Protein AF-A0AAU4DXJ0-F1 (afdb_monomer_lite)

pLDDT: mean 74.68, std 21.75, range [34.25, 98.56]

Sequence (367 aa):
MSHTQNMEKRAREREQRRRQQAADAERAKEQAAATSTPDAPTGQGGTGDLVVPAQADADHRVERPSRPQPLTPDLIPEPRRVEATGDLSPLELHDLALCERAFDHASEAQWMKGKAAHAIREGRLYRAGGRTWAEYCVTEIGESETDVNRQILEWPLAAAISAAYTTKRAVPASHVRALLPLTKTADENAIADAYAKLRAFADTNQQRVTAAALTSMVERFSKAADPLPVAQFGAAIRAIEPTRPTQAATPAAASATPDHPNLGDMPTPAPAVGSPEPANTAAAGSGENLAGGAAPAGDRPDLPTAAPDQETIEGEIVDDERAAALLASLQAASTTINEDLHTATPATLKAIAEAARHIAERAEALL

Radius of gyration: 36.0 Å; chains: 1; bounding box: 86×91×100 Å

Secondary structure (DSSP, 8-state):
--HHHHHHHHHHHHHHHHHHHHHHHHHHHHHHHHT-------------------------------PPPP--GGGSPPP------SSPPHHHHHHHHHHHHHHHHHHHHHHHHHHHHHHHHHTTGGGTTT--HHHHIIIII-S-HHHHHHHHHHHHHHHHHHHH--SSS---HHHHHHHGGGGGTS-HHHHHHHHHHHHHHHHHTTPPP-HHHHHHHHHHHHH-SS---GGGHHHHHHT------------------------------------------------------------PPP-----------------HHHHHHHHHHHHHHHHHHHHHHHH--HHHHHHHHHHHHHHHHHHHTT-

Foldseek 3Di:
DDPVVVVVVVVVVVVVVVVVVVVVVVVVVVVVVVVPDDDDDDDDDDDDDDDDDDPPPPDPPVPPPPDPDPLDPVQQDDDDDDPDDDDDDPVRVVNVLSVLVVLQVVLVVLLVLLVVLLVCVVVVVCCVVPDDNQRCCCPPVVDGPVVSVVSVLQNVLSVLLCVQAVDSHRDDSLQSVLCSVCVVPDPSNVSSNLVNVLVVLCVVVVHDDDSVLSNVVVVVCVPDPDNPPSVCSNVSVVVPPPPPPPPPPDDDDDDDDDDDDDDDDDDDDDDDDDDDDDDDDDDDDDDDDDDDDDDDDDDDDDDDDDDDPPPPPPPPPPPVVNVVVVVVVVVVVVVVVVVCVVVDDPVRVVVVVVVVVVVVVVVVVVD

Structure (mmCIF, N/CA/C/O backbone):
data_AF-A0AAU4DXJ0-F1
#
_entry.id   AF-A0AAU4DXJ0-F1
#
loop_
_atom_site.group_PDB
_atom_site.id
_atom_site.type_symbol
_atom_site.label_atom_id
_atom_site.label_alt_id
_atom_site.label_comp_id
_atom_site.label_asym_id
_atom_site.label_entity_id
_atom_site.label_seq_id
_atom_site.pdbx_PDB_ins_code
_atom_site.Cartn_x
_atom_site.Cartn_y
_atom_site.Cartn_z
_atom_site.occupancy
_atom_site.B_iso_or_equiv
_atom_site.auth_seq_id
_atom_site.auth_comp_id
_atom_site.auth_asym_id
_atom_site.auth_atom_id
_atom_site.pdbx_PDB_model_num
ATOM 1 N N . MET A 1 1 ? 13.676 -21.310 -40.330 1.00 64.56 1 MET A N 1
ATOM 2 C CA . MET A 1 1 ? 12.558 -22.148 -39.840 1.00 64.56 1 MET A CA 1
ATOM 3 C C . MET A 1 1 ? 11.298 -21.308 -39.853 1.00 64.56 1 MET A C 1
ATOM 5 O O . MET A 1 1 ? 11.372 -20.154 -39.448 1.00 64.56 1 MET A O 1
ATOM 9 N N . SER A 1 2 ? 10.181 -21.850 -40.338 1.00 81.88 2 SER A N 1
ATOM 10 C CA . SER A 1 2 ? 8.893 -21.139 -40.342 1.00 81.88 2 SER A CA 1
ATOM 11 C C . SER A 1 2 ? 8.402 -20.897 -38.908 1.00 81.88 2 SER A C 1
ATOM 13 O O . SER A 1 2 ? 8.666 -21.707 -38.017 1.00 81.88 2 SER A O 1
ATOM 15 N N . HIS A 1 3 ? 7.661 -19.811 -38.674 1.00 81.50 3 HIS A N 1
ATOM 16 C CA . HIS A 1 3 ? 7.024 -19.512 -37.384 1.00 81.50 3 HIS A CA 1
ATOM 17 C C . HIS A 1 3 ? 6.181 -20.695 -36.864 1.00 81.50 3 HIS A C 1
ATOM 19 O O . HIS A 1 3 ? 6.221 -21.016 -35.675 1.00 81.50 3 HIS A O 1
ATOM 25 N N . THR A 1 4 ? 5.521 -21.421 -37.771 1.00 90.31 4 THR A N 1
ATOM 26 C CA . THR A 1 4 ? 4.761 -22.643 -37.465 1.00 90.31 4 THR A CA 1
ATOM 27 C C . THR A 1 4 ? 5.638 -23.765 -36.898 1.00 90.31 4 THR A C 1
ATOM 29 O O . THR A 1 4 ? 5.285 -24.370 -35.890 1.00 90.31 4 THR A O 1
ATOM 32 N N . GLN A 1 5 ? 6.839 -23.974 -37.446 1.00 91.94 5 GLN A N 1
ATOM 33 C CA . GLN A 1 5 ? 7.791 -24.978 -36.946 1.00 91.94 5 GLN A CA 1
ATOM 34 C C . GLN A 1 5 ? 8.310 -24.633 -35.541 1.00 91.94 5 GLN A C 1
ATOM 36 O O . GLN A 1 5 ? 8.522 -25.522 -34.715 1.00 91.94 5 GLN A O 1
ATOM 41 N N . ASN A 1 6 ? 8.484 -23.342 -35.236 1.00 90.94 6 ASN A N 1
ATOM 42 C CA . ASN A 1 6 ? 8.869 -22.897 -33.894 1.00 90.94 6 ASN A CA 1
ATOM 43 C C . ASN A 1 6 ? 7.747 -23.115 -32.867 1.00 90.94 6 ASN A C 1
ATOM 45 O O . ASN A 1 6 ? 8.029 -23.501 -31.731 1.00 90.94 6 ASN A O 1
ATOM 49 N N . MET A 1 7 ? 6.486 -22.908 -33.258 1.00 91.06 7 MET A N 1
ATOM 50 C CA . MET A 1 7 ? 5.327 -23.167 -32.397 1.00 91.06 7 MET A CA 1
ATOM 51 C C . MET A 1 7 ? 5.167 -24.659 -32.090 1.00 91.06 7 MET A C 1
ATOM 53 O O . MET A 1 7 ? 4.999 -25.023 -30.926 1.00 91.06 7 MET A O 1
ATOM 57 N N . GLU A 1 8 ? 5.316 -25.528 -33.091 1.00 97.06 8 GLU A N 1
ATOM 58 C CA . GLU A 1 8 ? 5.286 -26.984 -32.896 1.00 97.06 8 GLU A CA 1
ATOM 59 C C . GLU A 1 8 ? 6.429 -27.470 -32.002 1.00 97.06 8 GLU A C 1
ATOM 61 O O . GLU A 1 8 ? 6.215 -28.283 -31.101 1.00 97.06 8 GLU A O 1
ATOM 66 N N . LYS A 1 9 ? 7.641 -26.932 -32.192 1.00 96.44 9 LYS A N 1
ATOM 67 C CA . LYS A 1 9 ? 8.790 -27.261 -31.343 1.00 96.44 9 LYS A CA 1
ATOM 68 C C . LYS A 1 9 ? 8.533 -26.884 -29.881 1.00 96.44 9 LYS A C 1
ATOM 70 O O . LYS A 1 9 ? 8.741 -27.712 -28.997 1.00 96.44 9 LYS A O 1
ATOM 75 N N . ARG A 1 10 ? 8.012 -25.677 -29.626 1.00 94.81 10 ARG A N 1
ATOM 76 C CA . ARG A 1 10 ? 7.648 -25.222 -28.271 1.00 94.81 10 ARG A CA 1
ATOM 77 C C . ARG A 1 10 ? 6.508 -26.043 -27.665 1.00 94.81 10 ARG A C 1
ATOM 79 O O . ARG A 1 10 ? 6.508 -26.285 -26.461 1.00 94.81 10 ARG A O 1
ATOM 86 N N . ALA A 1 11 ? 5.541 -26.481 -28.471 1.00 94.88 11 ALA A N 1
ATOM 87 C CA . ALA A 1 11 ? 4.465 -27.354 -28.007 1.00 94.88 11 ALA A CA 1
ATOM 88 C C . ALA A 1 11 ? 5.001 -28.723 -27.551 1.00 94.88 11 ALA A C 1
ATOM 90 O O . ALA A 1 11 ? 4.682 -29.154 -26.443 1.00 94.88 11 ALA A O 1
ATOM 91 N N . ARG A 1 12 ? 5.886 -29.350 -28.341 1.00 97.81 12 ARG A N 1
ATOM 92 C CA . ARG A 1 12 ? 6.534 -30.624 -27.979 1.00 97.81 12 ARG A CA 1
ATOM 93 C C . ARG A 1 12 ? 7.401 -30.501 -26.727 1.00 97.81 12 ARG A C 1
ATOM 95 O O . ARG A 1 12 ? 7.351 -31.371 -25.866 1.00 97.81 12 ARG A O 1
ATOM 102 N N . GLU A 1 13 ? 8.144 -29.404 -26.589 1.00 96.88 13 GLU A N 1
ATOM 103 C CA . GLU A 1 13 ? 8.988 -29.161 -25.412 1.00 96.88 13 GLU A CA 1
ATOM 104 C C . GLU A 1 13 ? 8.157 -29.006 -24.124 1.00 96.88 13 GLU A C 1
ATOM 106 O O . GLU A 1 13 ? 8.513 -29.559 -23.081 1.00 96.88 13 GLU A O 1
ATOM 111 N N . ARG A 1 14 ? 7.002 -28.325 -24.197 1.00 96.25 14 ARG A N 1
ATOM 112 C CA . ARG A 1 14 ? 6.059 -28.227 -23.068 1.00 96.25 14 ARG A CA 1
ATOM 113 C C . ARG A 1 14 ? 5.477 -29.583 -22.683 1.00 96.25 14 ARG A C 1
ATOM 115 O O . ARG A 1 14 ? 5.391 -29.892 -21.496 1.00 96.25 14 ARG A O 1
ATOM 122 N N . GLU A 1 15 ? 5.104 -30.401 -23.664 1.00 97.06 15 GLU A N 1
ATOM 123 C CA . GLU A 1 15 ? 4.576 -31.739 -23.395 1.00 97.06 15 GLU A CA 1
ATOM 124 C C . GLU A 1 15 ? 5.640 -32.653 -22.770 1.00 97.06 15 GLU A C 1
ATOM 126 O O . GLU A 1 15 ? 5.350 -33.377 -21.815 1.00 97.06 15 GLU A O 1
ATOM 131 N N . GLN A 1 16 ? 6.888 -32.564 -23.237 1.00 97.00 16 GLN A N 1
ATOM 132 C CA . GLN A 1 16 ? 8.005 -33.326 -22.688 1.00 97.00 16 GLN A CA 1
ATOM 133 C C . GLN A 1 16 ? 8.315 -32.923 -21.239 1.00 97.00 16 GLN A C 1
ATOM 135 O O . GLN A 1 16 ? 8.437 -33.803 -20.387 1.00 97.00 16 GLN A O 1
ATOM 140 N N . ARG A 1 17 ? 8.339 -31.617 -20.923 1.00 96.81 17 ARG A N 1
ATOM 141 C CA . ARG A 1 17 ? 8.477 -31.143 -19.532 1.00 96.81 17 ARG A CA 1
ATOM 142 C C . ARG A 1 17 ? 7.349 -31.647 -18.639 1.00 96.81 17 ARG A C 1
ATOM 144 O O . ARG A 1 17 ? 7.622 -32.092 -17.530 1.00 96.81 17 ARG A O 1
ATOM 151 N N . ARG A 1 18 ? 6.100 -31.626 -19.118 1.00 95.75 18 ARG A N 1
ATOM 152 C CA . ARG A 1 18 ? 4.948 -32.107 -18.338 1.00 95.75 18 ARG A CA 1
ATOM 153 C C . ARG A 1 18 ? 5.056 -33.602 -18.027 1.00 95.75 18 ARG A C 1
ATOM 155 O O . ARG A 1 18 ? 4.769 -34.011 -16.908 1.00 95.75 18 ARG A O 1
ATOM 162 N N . ARG A 1 19 ? 5.497 -34.417 -18.994 1.00 97.00 19 ARG A N 1
ATOM 163 C CA . ARG A 1 19 ? 5.733 -35.857 -18.781 1.00 97.00 19 ARG A CA 1
ATOM 16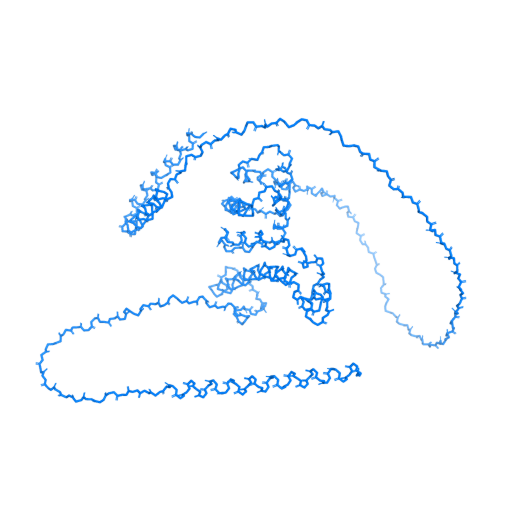4 C C . ARG A 1 19 ? 6.874 -36.111 -17.797 1.00 97.00 19 ARG A C 1
ATOM 166 O O . ARG A 1 19 ? 6.750 -36.993 -16.957 1.00 97.00 19 ARG A O 1
ATOM 173 N N . GLN A 1 20 ? 7.948 -35.329 -17.877 1.00 96.56 20 GLN A N 1
ATOM 174 C CA . GLN A 1 20 ? 9.084 -35.459 -16.967 1.00 96.56 20 GLN A CA 1
ATOM 175 C C . GLN A 1 20 ? 8.702 -35.089 -15.528 1.00 96.56 20 GLN A C 1
ATOM 177 O O . GLN A 1 20 ? 8.946 -35.871 -14.620 1.00 96.56 20 GLN A O 1
ATOM 182 N N . GLN A 1 21 ? 7.984 -33.978 -15.336 1.00 94.94 21 GLN A N 1
ATOM 183 C CA . GLN A 1 21 ? 7.466 -33.583 -14.022 1.00 94.94 21 GLN A CA 1
ATOM 184 C C . GLN A 1 21 ? 6.514 -34.625 -13.422 1.00 94.94 21 GLN A C 1
ATOM 186 O O . GLN A 1 21 ? 6.580 -34.892 -12.226 1.00 94.94 21 GLN A O 1
ATOM 191 N N . ALA A 1 22 ? 5.649 -35.238 -14.238 1.00 95.25 22 ALA A N 1
ATOM 192 C CA . ALA A 1 22 ? 4.768 -36.307 -13.774 1.00 95.25 22 ALA A CA 1
ATOM 193 C C . ALA A 1 22 ? 5.555 -37.555 -13.331 1.00 95.25 22 ALA A C 1
ATOM 195 O O . ALA A 1 22 ? 5.236 -38.141 -12.300 1.00 95.25 22 ALA A O 1
ATOM 196 N N . ALA A 1 23 ? 6.605 -37.933 -14.067 1.00 95.81 23 ALA A N 1
ATOM 197 C CA . ALA A 1 23 ? 7.465 -39.059 -13.703 1.00 95.81 23 ALA A CA 1
ATOM 198 C C . ALA A 1 23 ? 8.271 -38.792 -12.418 1.00 95.81 23 ALA A C 1
ATOM 200 O O . ALA A 1 23 ? 8.395 -39.677 -11.572 1.00 95.81 23 ALA A O 1
ATOM 201 N N . ASP A 1 24 ? 8.781 -37.571 -12.246 1.00 93.06 24 ASP A N 1
ATOM 202 C CA . ASP A 1 24 ? 9.513 -37.176 -11.039 1.00 93.06 24 ASP A CA 1
ATOM 203 C C . ASP A 1 24 ? 8.588 -37.127 -9.811 1.00 93.06 24 ASP A C 1
ATOM 205 O O . ASP A 1 24 ? 8.977 -37.556 -8.724 1.00 93.06 24 ASP A O 1
ATOM 209 N N . ALA A 1 25 ? 7.339 -36.680 -9.985 1.00 93.62 25 ALA A N 1
ATOM 210 C CA . ALA A 1 25 ? 6.333 -36.690 -8.925 1.00 93.62 25 ALA A CA 1
ATOM 211 C C . ALA A 1 25 ? 5.964 -38.115 -8.477 1.00 93.62 25 ALA A C 1
ATOM 213 O O . ALA A 1 25 ? 5.827 -38.354 -7.278 1.00 93.62 25 ALA A O 1
ATOM 214 N N . GLU A 1 26 ? 5.834 -39.070 -9.404 1.00 95.12 26 GLU A N 1
ATOM 215 C CA . GLU A 1 26 ? 5.599 -40.480 -9.057 1.00 95.12 26 GLU A CA 1
ATOM 216 C C . GLU A 1 26 ? 6.801 -41.092 -8.320 1.00 95.12 26 GLU A C 1
ATOM 218 O O . GLU A 1 26 ? 6.621 -41.702 -7.268 1.00 95.12 26 GLU A O 1
ATOM 223 N N . ARG A 1 27 ? 8.039 -40.823 -8.760 1.00 94.50 27 ARG A N 1
ATOM 224 C CA . ARG A 1 27 ? 9.244 -41.263 -8.027 1.00 94.50 27 ARG A CA 1
ATOM 225 C C . ARG A 1 27 ? 9.316 -40.695 -6.612 1.00 94.50 27 ARG A C 1
ATOM 227 O O . ARG A 1 27 ? 9.718 -41.401 -5.689 1.00 94.50 27 ARG A O 1
ATOM 234 N N . ALA A 1 28 ? 8.929 -39.434 -6.426 1.00 91.88 28 ALA A N 1
ATOM 235 C CA . ALA A 1 28 ? 8.890 -38.819 -5.103 1.00 91.88 28 ALA A CA 1
ATOM 236 C C . ALA A 1 28 ? 7.861 -39.506 -4.185 1.00 91.88 28 ALA A C 1
ATOM 238 O O . ALA A 1 28 ? 8.144 -39.724 -3.006 1.00 91.88 28 ALA A O 1
ATOM 239 N N . LYS A 1 29 ? 6.695 -39.903 -4.719 1.00 91.75 29 LYS A N 1
ATOM 240 C CA . LYS A 1 29 ? 5.695 -40.681 -3.968 1.00 91.75 29 LYS A CA 1
ATOM 241 C C . LYS A 1 29 ? 6.213 -42.071 -3.595 1.00 91.75 29 LYS A C 1
ATOM 243 O O . LYS A 1 29 ? 6.038 -42.484 -2.453 1.00 91.75 29 LYS A O 1
ATOM 248 N N . GLU A 1 30 ? 6.880 -42.768 -4.515 1.00 90.44 30 GLU A N 1
ATOM 249 C CA . GLU A 1 30 ? 7.473 -44.087 -4.250 1.00 90.44 30 GLU A CA 1
ATOM 250 C C . GLU A 1 30 ? 8.562 -44.018 -3.166 1.00 90.44 30 GLU A C 1
ATOM 252 O O . GLU A 1 30 ? 8.588 -44.850 -2.259 1.00 90.44 30 GLU A O 1
ATOM 257 N N . GLN A 1 31 ? 9.417 -42.989 -3.192 1.00 87.31 31 GLN A N 1
ATOM 258 C CA . GLN A 1 31 ? 10.433 -42.769 -2.154 1.00 87.31 31 GLN A CA 1
ATOM 259 C C . GLN A 1 31 ? 9.813 -42.444 -0.786 1.00 87.31 31 GLN A C 1
ATOM 261 O O . GLN A 1 31 ? 10.276 -42.948 0.242 1.00 87.31 31 GLN A O 1
ATOM 266 N N . ALA A 1 32 ? 8.737 -41.651 -0.755 1.00 83.50 32 ALA A N 1
ATOM 267 C CA . ALA A 1 32 ? 8.010 -41.356 0.479 1.00 83.50 32 ALA A CA 1
ATOM 268 C C . ALA A 1 32 ? 7.343 -42.613 1.073 1.00 83.50 32 ALA A C 1
ATOM 270 O O . ALA A 1 32 ? 7.373 -42.815 2.289 1.00 83.50 32 ALA A O 1
ATOM 271 N N . ALA A 1 33 ? 6.803 -43.492 0.222 1.00 81.12 33 ALA A N 1
ATOM 272 C CA . ALA A 1 33 ? 6.212 -44.758 0.646 1.00 81.12 33 ALA A CA 1
ATOM 273 C C . ALA A 1 33 ? 7.265 -45.745 1.185 1.00 81.12 33 ALA A C 1
ATOM 275 O O . ALA A 1 33 ? 7.037 -46.380 2.211 1.00 81.12 33 ALA A O 1
ATOM 276 N N . ALA A 1 34 ? 8.444 -45.827 0.557 1.00 78.62 34 ALA A N 1
ATOM 277 C CA . ALA A 1 34 ? 9.515 -46.737 0.976 1.00 78.62 34 ALA A CA 1
ATOM 278 C C . ALA A 1 34 ? 10.158 -46.368 2.329 1.00 78.62 34 ALA A C 1
ATOM 280 O O . ALA A 1 34 ? 10.692 -47.235 3.016 1.00 78.62 34 ALA A O 1
ATOM 281 N N . THR A 1 35 ? 10.089 -45.098 2.741 1.00 70.88 35 THR A N 1
ATOM 282 C CA . THR A 1 35 ? 10.699 -44.631 4.003 1.00 70.88 35 THR A CA 1
ATOM 283 C C . THR A 1 35 ? 9.774 -44.830 5.217 1.00 70.88 35 THR A C 1
ATOM 285 O O . THR A 1 35 ? 10.181 -44.624 6.356 1.00 70.88 35 THR A O 1
ATOM 288 N N . SER A 1 36 ? 8.535 -45.282 4.998 1.00 59.97 36 SER A N 1
ATOM 289 C CA . SER A 1 36 ? 7.542 -45.518 6.052 1.00 59.97 36 SER A CA 1
ATOM 290 C C . SER A 1 36 ? 7.464 -47.005 6.421 1.00 59.97 36 SER A C 1
ATOM 292 O O . SER A 1 36 ? 6.437 -47.646 6.218 1.00 59.97 36 SER A O 1
ATOM 294 N N . THR A 1 37 ? 8.552 -47.574 6.949 1.00 57.94 37 THR A N 1
ATOM 295 C CA . THR A 1 37 ? 8.501 -48.891 7.613 1.00 57.94 37 THR A CA 1
ATOM 296 C C . THR A 1 37 ? 8.314 -48.662 9.118 1.00 57.94 37 THR A C 1
ATOM 298 O O . THR A 1 37 ? 9.180 -48.031 9.724 1.00 57.94 37 THR A O 1
ATOM 301 N N . PRO A 1 38 ? 7.209 -49.111 9.744 1.00 59.78 38 PRO A N 1
ATOM 302 C CA . PRO A 1 38 ? 7.026 -49.005 11.186 1.00 59.78 38 PRO A CA 1
ATOM 303 C C . PRO A 1 38 ? 7.872 -50.075 11.880 1.00 59.78 38 PRO A C 1
ATOM 305 O O . PRO A 1 38 ? 7.616 -51.268 11.726 1.00 59.78 38 PRO A O 1
ATOM 308 N N . ASP A 1 39 ? 8.872 -49.639 12.639 1.00 48.81 39 ASP A N 1
ATOM 309 C CA . ASP A 1 39 ? 9.656 -50.501 13.517 1.00 48.81 39 ASP A CA 1
ATOM 310 C C . ASP A 1 39 ? 8.839 -50.759 14.795 1.00 48.81 39 ASP A C 1
ATOM 312 O O . ASP A 1 39 ? 8.514 -49.835 15.544 1.00 48.81 39 ASP A O 1
ATOM 316 N N . ALA A 1 40 ? 8.425 -52.009 14.999 1.00 50.06 40 ALA A N 1
ATOM 317 C CA . ALA A 1 40 ? 7.649 -52.443 16.155 1.00 50.06 40 ALA A CA 1
ATOM 318 C C . ALA A 1 40 ? 8.562 -53.211 17.122 1.00 50.06 40 ALA A C 1
ATOM 320 O O . ALA A 1 40 ? 8.997 -54.315 16.780 1.00 50.06 40 ALA A O 1
ATOM 321 N N . PRO A 1 41 ? 8.829 -52.715 18.345 1.00 58.22 41 PRO A N 1
ATOM 322 C CA . PRO A 1 41 ? 9.521 -53.514 19.341 1.00 58.22 41 PRO A CA 1
ATOM 323 C C . PRO A 1 41 ? 8.528 -54.406 20.095 1.00 58.22 41 PRO A C 1
ATOM 325 O O . PRO A 1 41 ? 7.556 -53.953 20.698 1.00 58.22 41 PRO A O 1
ATOM 328 N N . THR A 1 42 ? 8.814 -55.705 20.054 1.00 49.16 42 THR A N 1
ATOM 329 C CA . THR A 1 42 ? 8.182 -56.759 20.852 1.00 49.16 42 THR A CA 1
ATOM 330 C C . THR A 1 42 ? 8.991 -56.977 22.136 1.00 49.16 42 THR A C 1
ATOM 332 O O . THR A 1 42 ? 10.197 -57.192 22.062 1.00 49.16 42 THR A O 1
ATOM 335 N N . GLY A 1 43 ? 8.327 -56.991 23.296 1.00 47.06 43 GLY A N 1
ATOM 336 C CA . GLY A 1 43 ? 8.844 -57.509 24.577 1.00 47.06 43 GLY A CA 1
ATOM 337 C C . GLY A 1 43 ? 7.772 -57.367 25.668 1.00 47.06 43 GLY A C 1
ATOM 338 O O . GLY A 1 43 ? 7.414 -56.250 26.016 1.00 47.06 43 GLY A O 1
ATOM 339 N N . GLN A 1 44 ? 7.034 -58.423 26.056 1.00 43.62 44 GLN A N 1
ATOM 340 C CA . GLN A 1 44 ? 7.343 -59.355 27.169 1.00 43.62 44 GLN A CA 1
ATOM 341 C C . GLN A 1 44 ? 7.964 -58.631 28.377 1.00 43.62 44 GLN A C 1
ATOM 343 O O . GLN A 1 44 ? 9.018 -58.035 28.242 1.00 43.62 44 GLN A O 1
ATOM 348 N N . GLY A 1 45 ? 7.450 -58.649 29.604 1.00 43.44 45 GLY A N 1
ATOM 349 C CA . GLY A 1 45 ? 6.441 -59.452 30.289 1.00 43.44 45 GLY A CA 1
ATOM 350 C C . GLY A 1 45 ? 6.859 -59.438 31.766 1.00 43.44 45 GLY A C 1
ATOM 351 O O . GLY A 1 45 ? 7.980 -59.828 32.076 1.00 43.44 45 GLY A O 1
ATOM 352 N N . GLY A 1 46 ? 6.017 -58.934 32.669 1.00 37.25 46 GLY A N 1
ATOM 353 C CA . GLY A 1 46 ? 6.386 -58.783 34.078 1.00 37.25 46 GLY A CA 1
ATOM 354 C C . GLY A 1 46 ? 5.180 -58.482 34.953 1.00 37.25 46 GLY A C 1
ATOM 355 O O . GLY A 1 46 ? 4.742 -57.344 35.059 1.00 37.25 46 GLY A O 1
ATOM 356 N N . THR A 1 47 ? 4.635 -59.532 35.559 1.00 45.22 47 THR A N 1
ATOM 357 C CA . THR A 1 47 ? 3.658 -59.483 36.649 1.00 45.22 47 THR A CA 1
ATOM 358 C C . THR A 1 47 ? 4.295 -58.860 37.887 1.00 45.22 47 THR A C 1
ATOM 360 O O . THR A 1 47 ? 5.228 -59.431 38.451 1.00 45.22 47 THR A O 1
ATOM 363 N N . GLY A 1 48 ? 3.775 -57.715 38.315 1.00 38.75 48 GLY A N 1
ATOM 364 C CA . GLY A 1 48 ? 4.187 -57.023 39.528 1.00 38.75 48 GLY A CA 1
ATOM 365 C C . GLY A 1 48 ? 3.119 -56.018 39.928 1.00 38.75 48 GLY A C 1
ATOM 366 O O . GLY A 1 48 ? 3.098 -54.898 39.435 1.00 38.75 48 GLY A O 1
ATOM 367 N N . ASP A 1 49 ? 2.209 -56.487 40.773 1.00 47.31 49 ASP A N 1
ATOM 368 C CA . ASP A 1 49 ? 1.318 -55.703 41.621 1.00 47.31 49 ASP A CA 1
ATOM 369 C C . ASP A 1 49 ? 2.083 -54.531 42.257 1.00 47.31 49 ASP A C 1
ATOM 371 O O . ASP A 1 49 ? 3.075 -54.783 42.930 1.00 47.31 49 ASP A O 1
ATOM 375 N N . LEU A 1 50 ? 1.683 -53.281 41.992 1.00 44.00 50 LEU A N 1
ATOM 376 C CA . LEU A 1 50 ? 1.807 -52.132 42.900 1.00 44.00 50 LEU A CA 1
ATOM 377 C C . LEU A 1 50 ? 1.304 -50.842 42.221 1.00 44.00 50 LEU A C 1
ATOM 379 O O . LEU A 1 50 ? 1.886 -50.361 41.257 1.00 44.00 50 LEU A O 1
ATOM 383 N N . VAL A 1 51 ? 0.272 -50.260 42.842 1.00 42.72 51 VAL A N 1
ATOM 384 C CA . VAL A 1 51 ? -0.033 -48.820 42.933 1.00 42.72 51 VAL A CA 1
ATOM 385 C C . VAL A 1 51 ? -0.327 -48.085 41.620 1.00 42.72 51 VAL A C 1
ATOM 387 O O . VAL A 1 51 ? 0.538 -47.809 40.802 1.00 42.72 51 VAL A O 1
ATOM 390 N N . VAL A 1 52 ? -1.585 -47.659 41.504 1.00 52.66 52 VAL A N 1
ATOM 391 C CA . VAL A 1 52 ? -2.083 -46.661 40.553 1.00 52.66 52 VAL A CA 1
ATOM 392 C C . VAL A 1 52 ? -1.642 -45.261 41.007 1.00 52.66 52 VAL A C 1
ATOM 394 O O . VAL A 1 52 ? -2.176 -44.774 42.006 1.00 52.66 52 VAL A O 1
ATOM 397 N N . PRO A 1 53 ? -0.754 -44.550 40.288 1.00 44.81 53 PRO A N 1
ATOM 398 C CA . PRO A 1 53 ? -0.833 -43.107 40.205 1.00 44.81 53 PRO A CA 1
ATOM 399 C C . PRO A 1 53 ? -1.697 -42.744 38.995 1.00 44.81 53 PRO A C 1
ATOM 401 O O . PRO A 1 53 ? -1.562 -43.298 37.904 1.00 44.81 53 PRO A O 1
ATOM 404 N N . ALA A 1 54 ? -2.623 -41.819 39.213 1.00 47.06 54 ALA A N 1
ATOM 405 C CA . ALA A 1 54 ? -3.438 -41.228 38.171 1.00 47.06 54 ALA A CA 1
ATOM 406 C C . ALA A 1 54 ? -2.541 -40.668 37.053 1.00 47.06 54 ALA A C 1
ATOM 408 O O . ALA A 1 54 ? -1.780 -39.728 37.280 1.00 47.06 54 ALA A O 1
ATOM 409 N N . GLN A 1 55 ? -2.648 -41.238 35.849 1.00 46.44 55 GLN A N 1
ATOM 410 C CA . GLN A 1 55 ? -2.163 -40.618 34.619 1.00 46.44 55 GLN A CA 1
ATOM 411 C C . GLN A 1 55 ? -3.003 -39.366 34.354 1.00 46.44 55 GLN A C 1
ATOM 413 O O . GLN A 1 55 ? -4.014 -39.400 33.658 1.00 46.44 55 GLN A O 1
ATOM 418 N N . ALA A 1 56 ? -2.578 -38.258 34.948 1.00 47.72 56 ALA A N 1
ATOM 419 C CA . ALA A 1 56 ? -2.910 -36.914 34.511 1.00 47.72 56 ALA A CA 1
ATOM 420 C C . ALA A 1 56 ? -1.843 -36.445 33.507 1.00 47.72 56 ALA A C 1
ATOM 422 O O . ALA A 1 56 ? -1.217 -35.415 33.705 1.00 47.72 56 ALA A O 1
ATOM 423 N N . ASP A 1 57 ? -1.627 -37.211 32.436 1.00 42.50 57 ASP A N 1
ATOM 424 C CA . ASP A 1 57 ? -0.881 -36.752 31.259 1.00 42.50 57 ASP A CA 1
ATOM 425 C C . ASP A 1 57 ? -1.894 -36.393 30.171 1.00 42.50 57 ASP A C 1
ATOM 427 O O . ASP A 1 57 ? -2.005 -37.027 29.122 1.00 42.50 57 ASP A O 1
ATOM 431 N N . ALA A 1 58 ? -2.698 -35.371 30.465 1.00 45.97 58 ALA A N 1
ATOM 432 C CA . ALA A 1 58 ? -3.404 -34.635 29.436 1.00 45.97 58 ALA A CA 1
ATOM 433 C C . ALA A 1 58 ? -2.368 -33.785 28.691 1.00 45.97 58 ALA A C 1
ATOM 435 O O . ALA A 1 58 ? -1.986 -32.705 29.138 1.00 45.97 58 ALA A O 1
ATOM 436 N N . ASP A 1 59 ? -1.886 -34.335 27.579 1.00 45.28 59 ASP A N 1
ATOM 437 C CA . ASP A 1 59 ? -1.683 -33.609 26.327 1.00 45.28 59 ASP A CA 1
ATOM 438 C C . ASP A 1 59 ? -1.185 -32.157 26.483 1.00 45.28 59 ASP A C 1
ATOM 440 O O . ASP A 1 59 ? -1.827 -31.199 26.061 1.00 45.28 59 ASP A O 1
ATOM 444 N N . HIS A 1 60 ? 0.044 -31.973 26.973 1.00 45.44 60 HIS A N 1
ATOM 445 C CA . HIS A 1 60 ? 0.867 -30.835 26.544 1.00 45.44 60 HIS A CA 1
ATOM 446 C C . HIS A 1 60 ? 1.369 -31.102 25.119 1.00 45.44 60 HIS A C 1
ATOM 448 O O . HIS A 1 60 ? 2.567 -31.174 24.835 1.00 45.44 60 HIS A O 1
ATOM 454 N N . ARG A 1 61 ? 0.430 -31.278 24.185 1.00 52.19 61 ARG A N 1
ATOM 455 C CA . ARG A 1 61 ? 0.730 -31.203 22.764 1.00 52.19 61 ARG A CA 1
ATOM 456 C C . ARG A 1 61 ? 1.021 -29.736 22.513 1.00 52.19 61 ARG A C 1
ATOM 458 O O . ARG A 1 61 ? 0.097 -28.960 22.320 1.00 52.19 61 ARG A O 1
ATOM 465 N N . VAL A 1 62 ? 2.302 -29.367 22.589 1.00 53.19 62 VAL A N 1
ATOM 466 C CA . VAL A 1 62 ? 2.816 -28.061 22.169 1.00 53.19 62 VAL A CA 1
ATOM 467 C C . VAL A 1 62 ? 2.150 -27.752 20.834 1.00 53.19 62 VAL A C 1
ATOM 469 O O . VAL A 1 62 ? 2.472 -28.382 19.819 1.00 53.19 62 VAL A O 1
ATOM 472 N N . GLU A 1 63 ? 1.146 -26.874 20.863 1.00 52.38 63 GLU A N 1
ATOM 473 C CA . GLU A 1 63 ? 0.442 -26.426 19.677 1.00 52.38 63 GLU A CA 1
ATOM 474 C C . GLU A 1 63 ? 1.504 -25.739 18.840 1.00 52.38 63 GLU A C 1
ATOM 476 O O . GLU A 1 63 ? 1.927 -24.617 19.117 1.00 52.38 63 GLU A O 1
ATOM 481 N N . ARG A 1 64 ? 2.035 -26.468 17.852 1.00 55.22 64 ARG A N 1
ATOM 482 C CA . ARG A 1 64 ? 2.931 -25.859 16.880 1.00 55.22 64 ARG A CA 1
ATOM 483 C C . ARG A 1 64 ? 2.159 -24.667 16.337 1.00 55.22 64 ARG A C 1
ATOM 485 O O . ARG A 1 64 ? 1.015 -24.887 15.928 1.00 55.22 64 ARG A O 1
ATOM 492 N N . PRO A 1 65 ? 2.739 -23.456 16.340 1.00 54.94 65 PRO A N 1
ATOM 493 C CA . PRO A 1 65 ? 2.049 -22.270 15.867 1.00 54.94 65 PRO A CA 1
ATOM 494 C C . PRO A 1 65 ? 1.487 -22.596 14.490 1.00 54.94 65 PRO A C 1
ATOM 496 O O . PRO A 1 65 ? 2.239 -22.879 13.551 1.00 54.94 65 PRO A O 1
ATOM 499 N N . SER A 1 66 ? 0.157 -22.699 14.425 1.00 61.88 66 SER A N 1
ATOM 500 C CA . SER A 1 66 ? -0.540 -23.109 13.219 1.00 61.88 66 SER A CA 1
ATOM 501 C C . SER A 1 66 ? -0.180 -22.079 12.167 1.00 61.88 66 SER A C 1
ATOM 503 O O . SER A 1 66 ? -0.499 -20.897 12.316 1.00 61.88 66 SER A O 1
ATOM 505 N N . ARG A 1 67 ? 0.587 -22.494 11.152 1.00 60.72 67 ARG A N 1
ATOM 506 C CA . ARG A 1 67 ? 0.962 -21.591 10.068 1.00 60.72 67 ARG A CA 1
ATOM 507 C C . ARG A 1 67 ? -0.353 -21.057 9.497 1.00 60.72 67 ARG A C 1
ATOM 509 O O . ARG A 1 67 ? -1.203 -21.882 9.150 1.00 60.72 67 ARG A O 1
ATOM 516 N N . PRO A 1 68 ? -0.540 -19.729 9.410 1.00 69.00 68 PRO A N 1
ATOM 517 C CA . PRO A 1 68 ? -1.777 -19.173 8.893 1.00 69.00 68 PRO A CA 1
ATOM 518 C C . PRO A 1 68 ? -2.058 -19.804 7.532 1.00 69.00 68 PRO A C 1
ATOM 520 O O . PRO A 1 68 ? -1.189 -19.827 6.656 1.00 69.00 68 PRO A O 1
ATOM 523 N N . GLN A 1 69 ? -3.247 -20.393 7.396 1.00 76.25 69 GLN A N 1
ATOM 524 C CA . GLN A 1 69 ? -3.645 -21.046 6.157 1.00 76.25 69 GLN A CA 1
ATOM 525 C C . GLN A 1 69 ? -3.584 -20.016 5.021 1.00 76.25 69 GLN A C 1
ATOM 527 O O . GLN A 1 69 ? -4.111 -18.905 5.197 1.00 76.25 69 GLN A O 1
ATOM 532 N N . PRO A 1 70 ? -2.933 -20.340 3.888 1.00 82.75 70 PRO A N 1
ATOM 533 C CA . PRO A 1 70 ? -2.919 -19.453 2.736 1.00 82.75 70 PRO A CA 1
ATOM 534 C C . PRO A 1 70 ? -4.359 -19.225 2.274 1.00 82.75 70 PRO A C 1
ATOM 536 O O . PRO A 1 70 ? -5.150 -20.165 2.222 1.00 82.75 70 PRO A O 1
ATOM 539 N N . LEU A 1 71 ? -4.707 -17.976 1.965 1.00 85.88 71 LEU A N 1
ATOM 540 C CA . LEU A 1 71 ? -6.013 -17.673 1.399 1.00 85.88 71 LEU A CA 1
ATOM 541 C C . LEU A 1 71 ? -6.062 -18.241 -0.025 1.00 85.88 71 LEU A C 1
ATOM 543 O O . LEU A 1 71 ? -5.376 -17.743 -0.918 1.00 85.88 71 LEU A O 1
ATOM 547 N N . THR A 1 72 ? -6.834 -19.304 -0.227 1.00 90.81 72 THR A N 1
ATOM 548 C CA . THR A 1 72 ? -7.109 -19.860 -1.554 1.00 90.81 72 THR A CA 1
ATOM 549 C C . THR A 1 72 ? -8.415 -19.281 -2.105 1.00 90.81 72 THR A C 1
ATOM 551 O O . THR A 1 72 ? -9.293 -18.919 -1.320 1.00 90.81 72 THR A O 1
ATOM 554 N N . PRO A 1 73 ? -8.576 -19.186 -3.439 1.00 90.62 73 PRO A N 1
ATOM 555 C CA . PRO A 1 73 ? -9.803 -18.669 -4.049 1.00 90.62 73 PRO A CA 1
ATOM 556 C C . PRO A 1 73 ? -11.071 -19.395 -3.585 1.00 90.62 73 PRO A C 1
ATOM 558 O O . PRO A 1 73 ? -12.095 -18.753 -3.396 1.00 90.62 73 PRO A O 1
ATOM 561 N N . ASP A 1 74 ? -10.977 -20.702 -3.319 1.00 92.06 74 ASP A N 1
ATOM 562 C CA . ASP A 1 74 ? -12.098 -21.541 -2.870 1.00 92.06 74 ASP A CA 1
ATOM 563 C C . ASP A 1 74 ? -12.638 -21.161 -1.478 1.00 92.06 74 ASP A C 1
ATOM 565 O O . ASP A 1 74 ? -13.714 -21.609 -1.087 1.00 92.06 74 ASP A O 1
ATOM 569 N N . LEU A 1 75 ? -11.888 -20.361 -0.708 1.00 91.88 75 LEU A N 1
ATOM 570 C CA . LEU A 1 75 ? -12.325 -19.842 0.591 1.00 91.88 75 LEU A CA 1
ATOM 571 C C . LEU A 1 75 ? -13.152 -18.559 0.467 1.00 91.88 75 LEU A C 1
ATOM 573 O O . LEU A 1 75 ? -13.744 -18.136 1.454 1.00 91.88 75 LEU A O 1
ATOM 577 N N . ILE A 1 76 ? -13.174 -17.907 -0.697 1.00 94.56 76 ILE A N 1
ATOM 578 C CA . ILE A 1 76 ? -13.984 -16.706 -0.908 1.00 94.56 76 ILE A CA 1
ATOM 579 C C . ILE A 1 76 ? -15.402 -17.163 -1.273 1.00 94.56 76 ILE A C 1
ATOM 581 O O . ILE A 1 76 ? -15.560 -17.930 -2.224 1.00 94.56 76 ILE A O 1
ATOM 585 N N . PRO A 1 77 ? -16.443 -16.724 -0.545 1.00 94.31 77 PRO A N 1
ATOM 586 C CA . PRO A 1 77 ? -17.807 -17.160 -0.811 1.00 94.31 77 PRO A CA 1
ATOM 587 C C . PRO A 1 77 ? -18.273 -16.718 -2.203 1.00 94.31 77 PRO A C 1
ATOM 589 O O . PRO A 1 77 ? -18.032 -15.589 -2.635 1.00 94.31 77 PRO A O 1
ATOM 592 N N . GLU A 1 78 ? -18.995 -17.604 -2.889 1.00 94.69 78 GLU A N 1
ATOM 593 C CA . GLU A 1 78 ? -19.575 -17.305 -4.200 1.00 94.69 78 GLU A CA 1
ATOM 594 C C . GLU A 1 78 ? -20.619 -16.174 -4.109 1.00 94.69 78 GLU A C 1
ATOM 596 O O . GLU A 1 78 ? -21.437 -16.166 -3.175 1.00 94.69 78 GLU A O 1
ATOM 601 N N . PRO A 1 79 ? -20.661 -15.241 -5.084 1.00 93.50 79 PRO A N 1
ATOM 602 C CA . PRO A 1 79 ? -21.644 -14.165 -5.103 1.00 93.50 79 PRO A CA 1
ATOM 603 C C . PRO A 1 79 ? -23.073 -14.714 -5.170 1.00 93.50 79 PRO A C 1
ATOM 605 O O . PRO A 1 79 ? -23.486 -15.326 -6.157 1.00 93.50 79 PRO A O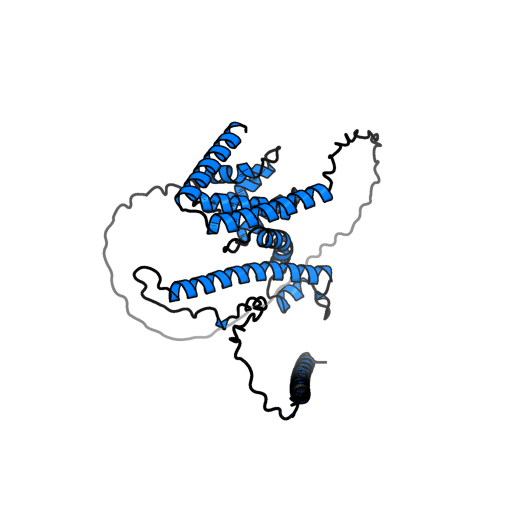 1
ATOM 608 N N . ARG A 1 80 ? -23.868 -14.456 -4.129 1.00 91.00 80 ARG A N 1
ATOM 609 C CA . ARG A 1 80 ? -25.274 -14.873 -4.039 1.00 91.00 80 ARG A CA 1
ATOM 610 C C . ARG A 1 80 ? -26.168 -13.651 -3.868 1.00 91.00 80 ARG A C 1
ATOM 612 O O . ARG A 1 80 ? -25.849 -12.742 -3.108 1.00 91.00 80 ARG A O 1
ATOM 619 N N . ARG A 1 81 ? -27.302 -13.620 -4.574 1.00 86.81 81 ARG A N 1
ATOM 620 C CA . ARG A 1 81 ? -28.351 -12.621 -4.324 1.00 86.81 81 ARG A CA 1
ATOM 621 C C . ARG A 1 81 ? -29.189 -13.101 -3.149 1.00 86.81 81 ARG A C 1
ATOM 623 O O . ARG A 1 81 ? -29.804 -14.158 -3.240 1.00 86.81 81 ARG A O 1
ATOM 630 N N . VAL A 1 82 ? -29.201 -12.325 -2.076 1.00 84.62 82 VAL A N 1
ATOM 631 C CA . VAL A 1 82 ? -29.998 -12.594 -0.880 1.00 84.62 82 VAL A CA 1
ATOM 632 C C . VAL A 1 82 ? -30.885 -11.379 -0.647 1.00 84.62 82 VAL A C 1
ATOM 634 O O . VAL A 1 82 ? -30.407 -10.246 -0.721 1.00 84.62 82 VAL A O 1
ATOM 637 N N . GLU A 1 83 ? -32.174 -11.596 -0.398 1.00 82.94 83 GLU A N 1
ATOM 638 C CA . GLU A 1 83 ? -33.032 -10.537 0.134 1.00 82.94 83 GLU A CA 1
ATOM 639 C C . GLU A 1 83 ? -32.699 -10.366 1.617 1.00 82.94 83 GLU A C 1
ATOM 641 O O . GLU A 1 83 ? -33.226 -11.065 2.478 1.00 82.94 83 GLU A O 1
ATOM 646 N N . ALA A 1 84 ? -31.730 -9.496 1.898 1.00 80.50 84 ALA A N 1
ATOM 647 C CA . ALA A 1 84 ? -31.264 -9.237 3.250 1.00 80.50 84 ALA A CA 1
ATOM 648 C C . ALA A 1 84 ? -32.204 -8.250 3.959 1.00 80.50 84 ALA A C 1
ATOM 650 O O . ALA A 1 84 ? -32.398 -7.120 3.505 1.00 80.50 84 ALA A O 1
ATOM 651 N N . THR A 1 85 ? -32.759 -8.661 5.099 1.00 85.62 85 THR A N 1
ATOM 652 C CA . THR A 1 85 ? -33.493 -7.788 6.024 1.00 85.62 85 THR A CA 1
ATOM 653 C C . THR A 1 85 ? -33.017 -8.041 7.449 1.00 85.62 85 THR A C 1
ATOM 655 O O . THR A 1 85 ? -33.087 -9.178 7.912 1.00 85.62 85 THR A O 1
ATOM 658 N N . GLY A 1 86 ? -32.602 -6.989 8.156 1.00 89.81 86 GLY A N 1
ATOM 659 C CA . GLY A 1 86 ? -32.117 -7.076 9.539 1.00 89.81 86 GLY A CA 1
ATOM 660 C C . GLY A 1 86 ? -30.591 -7.113 9.655 1.00 89.81 86 GLY A C 1
ATOM 661 O O . GLY A 1 86 ? -29.882 -6.756 8.715 1.00 89.81 86 GLY A O 1
ATOM 662 N N . ASP A 1 87 ? -30.109 -7.494 10.838 1.00 93.56 87 ASP A N 1
ATOM 663 C CA . ASP A 1 87 ? -28.681 -7.594 11.150 1.00 93.56 87 ASP A CA 1
ATOM 664 C C . ASP A 1 87 ? -28.037 -8.829 10.499 1.00 93.56 87 ASP A C 1
ATOM 666 O O . ASP A 1 87 ? -28.706 -9.830 10.237 1.00 93.56 87 ASP A O 1
ATOM 670 N N . LEU A 1 88 ? -26.719 -8.771 10.274 1.00 93.31 88 LEU A N 1
ATOM 671 C CA . LEU A 1 88 ? -25.954 -9.874 9.688 1.00 93.31 88 LEU A CA 1
ATOM 672 C C . LEU A 1 88 ? -25.953 -11.098 10.614 1.00 93.31 88 LEU A C 1
ATOM 674 O O . LEU A 1 88 ? -25.612 -11.014 11.797 1.00 93.31 88 LEU A O 1
ATOM 678 N N . SER A 1 89 ? -26.275 -12.258 10.052 1.00 93.19 89 SER A N 1
ATOM 679 C CA . SER A 1 89 ? -26.143 -13.548 10.721 1.00 93.19 89 SER A CA 1
ATOM 680 C C . SER A 1 89 ? -24.668 -13.891 11.001 1.00 93.19 89 SER A C 1
ATOM 682 O O . SER A 1 89 ? -23.765 -13.390 10.325 1.00 93.19 89 SER A O 1
ATOM 684 N N . PRO A 1 90 ? -24.378 -14.802 11.952 1.00 93.88 90 PRO A N 1
ATOM 685 C CA . PRO A 1 90 ? -23.005 -15.234 12.226 1.00 93.88 90 PRO A CA 1
ATOM 686 C C . PRO A 1 90 ? -22.269 -15.791 10.998 1.00 93.88 90 PRO A C 1
ATOM 688 O O . PRO A 1 90 ? -21.060 -15.610 10.873 1.00 93.88 90 PRO A O 1
ATOM 691 N N . LEU A 1 91 ? -22.997 -16.443 10.084 1.00 92.88 91 LEU A N 1
ATOM 692 C CA . LEU A 1 91 ? -22.437 -16.946 8.831 1.00 92.88 91 LEU A CA 1
ATOM 693 C C . LEU A 1 91 ? -22.090 -15.800 7.871 1.00 92.88 91 LEU A C 1
ATOM 695 O O . LEU A 1 91 ? -21.011 -15.804 7.294 1.00 92.88 91 LEU A O 1
ATOM 699 N N . GLU A 1 92 ? -22.951 -14.790 7.741 1.00 94.00 92 GLU A N 1
ATOM 700 C CA . GLU A 1 92 ? -22.668 -13.617 6.902 1.00 94.00 92 GLU A CA 1
ATOM 701 C C . GLU A 1 92 ? -21.507 -12.780 7.449 1.00 94.00 92 GLU A C 1
ATOM 703 O O . GLU A 1 92 ? -20.707 -12.264 6.675 1.00 94.00 92 GLU A O 1
ATOM 708 N N . LEU A 1 93 ? -21.366 -12.676 8.774 1.00 94.50 93 LEU A N 1
ATOM 709 C CA . LEU A 1 93 ? -20.201 -12.041 9.398 1.00 94.50 93 LEU A CA 1
ATOM 710 C C . LEU A 1 93 ? -18.904 -12.808 9.106 1.00 94.50 93 LEU A C 1
ATOM 712 O O . LEU A 1 93 ? -17.859 -12.194 8.892 1.00 94.50 93 LEU A O 1
ATOM 716 N N . HIS A 1 94 ? -18.965 -14.140 9.082 1.00 93.44 94 HIS A N 1
ATOM 717 C CA . HIS A 1 94 ? -17.833 -14.974 8.689 1.00 93.44 94 HIS A CA 1
ATOM 718 C C . HIS A 1 94 ? -17.469 -14.774 7.210 1.00 93.44 94 HIS A C 1
ATOM 720 O O . HIS A 1 94 ? -16.306 -14.511 6.899 1.00 93.44 94 HIS A O 1
ATOM 726 N N . ASP A 1 95 ? -18.462 -14.821 6.319 1.00 94.62 95 ASP A N 1
ATOM 727 C CA . ASP A 1 95 ? -18.298 -14.567 4.883 1.00 94.62 95 ASP A CA 1
ATOM 728 C C . ASP A 1 95 ? -17.726 -13.157 4.631 1.00 94.62 95 ASP A C 1
ATOM 730 O O . ASP A 1 95 ? -16.802 -12.993 3.830 1.00 94.62 95 ASP A O 1
ATOM 734 N N . LEU A 1 96 ? -18.203 -12.143 5.366 1.00 93.44 96 LEU A N 1
ATOM 735 C CA . LEU A 1 96 ? -17.685 -10.774 5.313 1.00 93.44 96 LEU A CA 1
ATOM 736 C C . LEU A 1 96 ? -16.204 -10.722 5.705 1.00 93.44 96 LEU A C 1
ATOM 738 O O . LEU A 1 96 ? -15.404 -10.146 4.971 1.00 93.44 96 LEU A O 1
ATOM 742 N N . ALA A 1 97 ? -15.822 -11.365 6.811 1.00 91.12 97 ALA A N 1
ATOM 743 C CA . ALA A 1 97 ? -14.431 -11.400 7.259 1.00 91.12 97 ALA A CA 1
ATOM 744 C C . ALA A 1 97 ? -13.501 -12.084 6.237 1.00 91.12 97 ALA A C 1
ATOM 746 O O . ALA A 1 97 ? -12.361 -11.652 6.050 1.00 91.12 97 ALA A O 1
ATOM 747 N N . LEU A 1 98 ? -13.977 -13.128 5.547 1.00 92.44 98 LEU A N 1
ATOM 748 C CA . LEU A 1 98 ? -13.238 -13.778 4.459 1.00 92.44 98 LEU A CA 1
ATOM 749 C C . LEU A 1 98 ? -13.058 -12.844 3.256 1.00 92.44 98 LEU A C 1
ATOM 751 O O . LEU A 1 98 ? -11.957 -12.756 2.708 1.00 92.44 98 LEU A O 1
ATOM 755 N N . CYS A 1 99 ? -14.105 -12.107 2.879 1.00 93.50 99 CYS A N 1
ATOM 756 C CA . CYS A 1 99 ? -14.039 -11.115 1.805 1.00 93.50 99 CYS A CA 1
ATOM 757 C C . CYS A 1 99 ? -13.079 -9.963 2.139 1.00 93.50 99 CYS A C 1
ATOM 759 O O . CYS A 1 99 ? -12.261 -9.580 1.305 1.00 93.50 99 CYS A O 1
ATOM 761 N N . GLU A 1 100 ? -13.136 -9.429 3.360 1.00 91.06 100 GLU A N 1
ATOM 762 C CA . GLU A 1 100 ? -12.233 -8.368 3.828 1.00 91.06 100 GLU A CA 1
ATOM 763 C C . GLU A 1 100 ? -10.774 -8.824 3.802 1.00 91.06 100 GLU A C 1
ATOM 765 O O . GLU A 1 100 ? -9.918 -8.148 3.228 1.00 91.06 100 GLU A O 1
ATOM 770 N N . ARG A 1 101 ? -10.509 -10.033 4.304 1.00 89.69 101 ARG A N 1
ATOM 771 C CA . ARG A 1 101 ? -9.184 -10.649 4.229 1.00 89.69 101 ARG A CA 1
ATOM 772 C C . ARG A 1 101 ? -8.707 -10.813 2.781 1.00 89.69 101 ARG A C 1
ATOM 774 O O . ARG A 1 101 ? -7.521 -10.632 2.509 1.00 89.69 101 ARG A O 1
ATOM 781 N N . ALA A 1 102 ? -9.597 -11.140 1.844 1.00 91.69 102 ALA A N 1
ATOM 782 C CA . ALA A 1 102 ? -9.251 -11.218 0.425 1.00 91.69 102 ALA A CA 1
ATOM 783 C C . ALA A 1 102 ? -8.829 -9.863 -0.159 1.00 91.69 102 ALA A C 1
ATOM 785 O O . ALA A 1 102 ? -7.879 -9.810 -0.943 1.00 91.69 102 ALA A O 1
ATOM 786 N N . PHE A 1 103 ? -9.473 -8.766 0.249 1.00 89.69 103 PHE A N 1
ATOM 787 C CA . PHE A 1 103 ? -9.057 -7.423 -0.157 1.00 89.69 103 PHE A CA 1
ATOM 788 C C . PHE A 1 103 ? -7.685 -7.045 0.404 1.00 89.69 103 PHE A C 1
ATOM 790 O O . PHE A 1 103 ? -6.866 -6.495 -0.334 1.00 89.69 103 PHE A O 1
ATOM 797 N N . ASP A 1 104 ? -7.407 -7.384 1.662 1.00 87.25 104 ASP A N 1
ATOM 798 C CA . ASP A 1 104 ? -6.097 -7.142 2.273 1.00 87.25 104 ASP A CA 1
ATOM 799 C C . ASP A 1 104 ? -4.992 -7.905 1.523 1.00 87.25 104 ASP A C 1
ATOM 801 O O . ASP A 1 104 ? -4.004 -7.306 1.089 1.00 87.25 104 ASP A O 1
ATOM 805 N N . HIS A 1 105 ? -5.211 -9.194 1.239 1.00 89.94 105 HIS A N 1
ATOM 806 C CA . HIS A 1 105 ? -4.293 -9.998 0.426 1.00 89.94 105 HIS A CA 1
ATOM 807 C C . HIS A 1 105 ? -4.103 -9.438 -0.993 1.00 89.94 105 HIS A C 1
ATOM 809 O O . HIS A 1 105 ? -2.993 -9.479 -1.525 1.00 89.94 105 HIS A O 1
ATOM 815 N N . ALA A 1 106 ? -5.154 -8.906 -1.625 1.00 91.00 106 ALA A N 1
ATOM 816 C CA . ALA A 1 106 ? -5.045 -8.284 -2.944 1.00 91.00 106 ALA A CA 1
ATOM 817 C C . ALA A 1 106 ? -4.178 -7.013 -2.908 1.00 91.00 106 ALA A C 1
ATOM 819 O O . ALA A 1 106 ? -3.343 -6.806 -3.792 1.00 91.00 106 ALA A O 1
ATOM 820 N N . SER A 1 107 ? -4.328 -6.182 -1.874 1.00 88.00 107 SER A N 1
ATOM 821 C CA . SER A 1 107 ? -3.476 -5.010 -1.655 1.00 88.00 107 SER A CA 1
ATOM 822 C C . SER A 1 107 ? -2.017 -5.387 -1.404 1.00 88.00 107 SER A C 1
ATOM 824 O O . SER A 1 107 ? -1.120 -4.738 -1.948 1.00 88.00 107 SER A O 1
ATOM 826 N N . GLU A 1 108 ? -1.769 -6.451 -0.639 1.00 90.81 108 GLU A N 1
ATOM 827 C CA . GLU A 1 108 ? -0.419 -6.979 -0.439 1.00 90.81 108 GLU A CA 1
ATOM 828 C C . GLU A 1 108 ? 0.205 -7.476 -1.745 1.00 90.81 108 GLU A C 1
ATOM 830 O O . GLU A 1 108 ? 1.313 -7.083 -2.123 1.00 90.81 108 GLU A O 1
ATOM 835 N N . ALA A 1 109 ? -0.545 -8.294 -2.485 1.00 93.38 109 ALA A N 1
ATOM 836 C CA . ALA A 1 109 ? -0.123 -8.816 -3.776 1.00 93.38 109 ALA A CA 1
ATOM 837 C C . ALA A 1 109 ? 0.214 -7.688 -4.763 1.00 93.38 109 ALA A C 1
ATOM 839 O O . ALA A 1 109 ? 1.164 -7.813 -5.539 1.00 93.38 109 ALA A O 1
ATOM 840 N N . GLN A 1 110 ? -0.511 -6.567 -4.711 1.00 93.88 110 GLN A N 1
ATOM 841 C CA . GLN A 1 110 ? -0.274 -5.425 -5.587 1.00 93.88 110 GLN A CA 1
ATOM 842 C C . GLN A 1 110 ? 1.099 -4.775 -5.356 1.00 93.88 110 GLN A C 1
ATOM 844 O O . GLN A 1 110 ? 1.814 -4.510 -6.326 1.00 93.88 110 GLN A O 1
ATOM 849 N N . TRP A 1 111 ? 1.513 -4.528 -4.107 1.00 95.38 111 TRP A N 1
ATOM 850 C CA . TRP A 1 111 ? 2.854 -3.974 -3.870 1.00 95.38 111 TRP A CA 1
ATOM 851 C C . TRP A 1 111 ? 3.945 -5.026 -4.111 1.00 95.38 111 TRP A C 1
ATOM 853 O O . TRP A 1 111 ? 5.007 -4.696 -4.645 1.00 95.38 111 TRP A O 1
ATOM 863 N N . MET A 1 112 ? 3.680 -6.306 -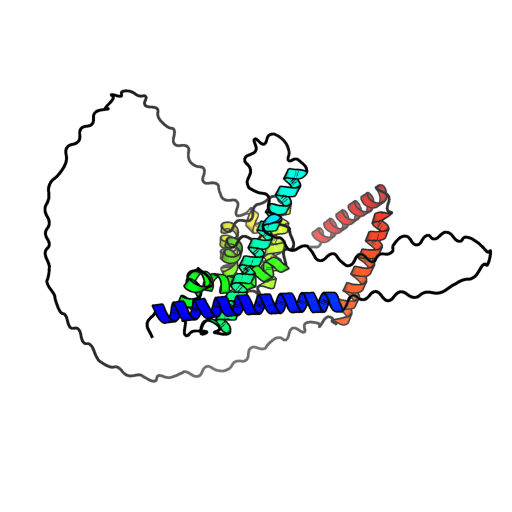3.820 1.00 96.94 112 MET A N 1
ATOM 864 C CA . MET A 1 112 ? 4.608 -7.397 -4.145 1.00 96.94 112 MET A CA 1
ATOM 865 C C . MET A 1 112 ? 4.845 -7.507 -5.656 1.00 96.94 112 MET A C 1
ATOM 867 O O . MET A 1 112 ? 5.983 -7.713 -6.085 1.00 96.94 112 MET A O 1
ATOM 871 N N . LYS A 1 113 ? 3.803 -7.301 -6.472 1.00 97.31 113 LYS A N 1
ATOM 872 C CA . LYS A 1 113 ? 3.905 -7.220 -7.935 1.00 97.31 113 LYS A CA 1
ATOM 873 C C . LYS A 1 113 ? 4.838 -6.090 -8.368 1.00 97.31 113 LYS A C 1
ATOM 875 O O . LYS A 1 113 ? 5.743 -6.331 -9.167 1.00 97.31 113 LYS A O 1
ATOM 880 N N . GLY A 1 114 ? 4.678 -4.892 -7.801 1.00 97.69 114 GLY A N 1
ATOM 881 C CA . GLY A 1 114 ? 5.570 -3.756 -8.064 1.00 97.69 114 GLY A CA 1
ATOM 882 C C . GLY A 1 114 ? 7.029 -4.050 -7.695 1.00 97.69 114 GLY A C 1
ATOM 883 O O . GLY A 1 114 ? 7.931 -3.802 -8.497 1.00 97.69 114 GLY A O 1
ATOM 884 N N . LYS A 1 115 ? 7.266 -4.681 -6.537 1.00 98.38 115 LYS A N 1
ATOM 885 C CA . LYS A 1 115 ? 8.601 -5.125 -6.100 1.00 98.38 115 LYS A CA 1
ATOM 886 C C . LYS A 1 115 ? 9.220 -6.143 -7.062 1.00 98.38 115 LYS A C 1
ATOM 888 O O . LYS A 1 115 ? 10.394 -6.026 -7.414 1.00 98.38 115 LYS A O 1
ATOM 893 N N . ALA A 1 116 ? 8.445 -7.132 -7.506 1.00 98.56 116 ALA A N 1
ATOM 894 C CA . ALA A 1 116 ? 8.903 -8.135 -8.464 1.00 98.56 116 ALA A CA 1
ATOM 895 C C . ALA A 1 116 ? 9.250 -7.503 -9.821 1.00 98.56 116 ALA A C 1
ATOM 897 O O . ALA A 1 116 ? 10.313 -7.782 -10.377 1.00 98.56 116 ALA A O 1
ATOM 898 N N . ALA A 1 117 ? 8.400 -6.601 -10.323 1.00 98.38 117 ALA A N 1
ATOM 899 C CA . ALA A 1 117 ? 8.663 -5.851 -11.548 1.00 98.38 117 ALA A CA 1
A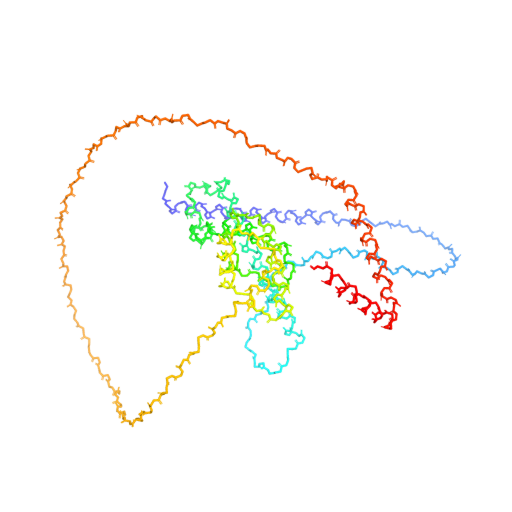TOM 900 C C . ALA A 1 117 ? 9.947 -5.016 -11.438 1.00 98.38 117 ALA A C 1
ATOM 902 O O . ALA A 1 117 ? 10.759 -5.012 -12.364 1.00 98.38 117 ALA A O 1
ATOM 903 N N . HIS A 1 118 ? 10.171 -4.373 -10.288 1.00 98.50 118 HIS A N 1
ATOM 904 C CA . HIS A 1 118 ? 11.390 -3.617 -10.020 1.00 98.50 118 HIS A CA 1
ATOM 905 C C . HIS A 1 118 ? 12.632 -4.519 -10.078 1.00 98.50 118 HIS A C 1
ATOM 907 O O . HIS A 1 118 ? 13.575 -4.216 -10.805 1.00 98.50 118 HIS A O 1
ATOM 913 N N . ALA A 1 119 ? 12.599 -5.677 -9.409 1.00 98.56 119 ALA A N 1
ATOM 914 C CA . ALA A 1 119 ? 13.699 -6.642 -9.428 1.00 98.56 119 ALA A CA 1
ATOM 915 C C . ALA A 1 119 ? 14.003 -7.172 -10.845 1.00 98.56 119 ALA A C 1
ATOM 917 O O . ALA A 1 119 ? 15.167 -7.299 -11.230 1.00 98.56 119 ALA A O 1
ATOM 918 N N . ILE A 1 120 ? 12.968 -7.443 -11.649 1.00 98.38 120 ILE A N 1
ATOM 919 C CA . ILE A 1 120 ? 13.119 -7.860 -13.053 1.00 98.38 120 ILE A CA 1
ATOM 920 C C . ILE A 1 120 ? 13.779 -6.755 -13.882 1.00 98.38 120 ILE A C 1
ATOM 922 O O . ILE A 1 120 ? 14.654 -7.051 -14.704 1.00 98.38 120 ILE A O 1
ATOM 926 N N . ARG A 1 121 ? 13.360 -5.499 -13.690 1.00 98.19 121 ARG A N 1
ATOM 927 C CA . ARG A 1 121 ? 13.872 -4.343 -14.432 1.00 98.19 121 ARG A CA 1
ATOM 928 C C . ARG A 1 121 ? 15.340 -4.074 -14.108 1.00 98.19 121 ARG A C 1
ATOM 930 O O . ARG A 1 121 ? 16.146 -4.035 -15.037 1.00 98.19 121 ARG A O 1
ATOM 937 N N . GLU A 1 122 ? 15.686 -3.978 -12.825 1.00 98.31 122 GLU A N 1
ATOM 938 C CA . GLU A 1 122 ? 17.057 -3.724 -12.356 1.00 98.31 122 GLU A CA 1
ATOM 939 C C . GLU A 1 122 ? 18.007 -4.868 -12.719 1.00 98.31 122 GLU A C 1
ATOM 941 O O . GLU A 1 122 ? 19.091 -4.650 -13.259 1.00 98.31 122 GLU A O 1
ATOM 946 N N . GLY A 1 123 ? 17.564 -6.118 -12.557 1.00 98.19 123 GLY A N 1
ATOM 947 C CA . GLY A 1 123 ? 18.328 -7.289 -12.994 1.00 98.19 123 GLY A CA 1
ATOM 948 C C . GLY A 1 123 ? 18.388 -7.466 -14.517 1.00 98.19 123 GLY A C 1
ATOM 949 O O . GLY A 1 123 ? 19.032 -8.396 -15.009 1.00 98.19 123 GLY A O 1
ATOM 950 N N . ARG A 1 124 ? 17.688 -6.616 -15.282 1.00 97.69 124 ARG A N 1
ATOM 951 C CA . ARG A 1 124 ? 17.485 -6.732 -16.735 1.00 97.69 124 ARG A CA 1
ATOM 952 C C . ARG A 1 124 ? 17.039 -8.137 -17.155 1.00 97.69 124 ARG A C 1
ATOM 954 O O . ARG A 1 124 ? 17.416 -8.619 -18.223 1.00 97.69 124 ARG A O 1
ATOM 961 N N . LEU A 1 125 ? 16.244 -8.810 -16.320 1.00 98.25 125 LEU A N 1
ATOM 962 C CA . LEU A 1 125 ? 15.822 -10.203 -16.520 1.00 98.25 125 LEU A CA 1
ATOM 963 C C . LEU A 1 125 ? 14.850 -10.348 -17.700 1.00 98.25 125 LEU A C 1
ATOM 965 O O . LEU A 1 125 ? 14.777 -11.410 -18.319 1.00 98.25 125 LEU A O 1
ATOM 969 N N . TYR A 1 126 ? 14.184 -9.255 -18.084 1.00 97.50 126 TYR A N 1
ATOM 970 C CA . TYR A 1 126 ? 13.322 -9.177 -19.267 1.00 97.50 126 TYR A CA 1
ATOM 971 C C . TYR A 1 126 ? 14.045 -9.537 -20.577 1.00 97.50 126 TYR A C 1
ATOM 973 O O . TYR A 1 126 ? 13.408 -10.002 -21.519 1.00 97.50 126 TYR A O 1
ATOM 981 N N . ARG A 1 127 ? 15.382 -9.403 -20.632 1.00 97.00 127 ARG A N 1
ATOM 982 C CA . ARG A 1 127 ? 16.194 -9.723 -21.822 1.00 97.00 127 ARG A CA 1
ATOM 983 C C . ARG A 1 127 ? 16.186 -11.205 -22.193 1.00 97.00 127 ARG A C 1
ATOM 985 O O . ARG A 1 127 ? 16.673 -11.569 -23.264 1.00 97.00 127 ARG A O 1
ATOM 992 N N . ALA A 1 128 ? 15.685 -12.078 -21.318 1.00 95.50 128 ALA A N 1
ATOM 993 C CA . ALA A 1 128 ? 15.516 -13.489 -21.627 1.00 95.50 128 ALA A CA 1
ATOM 994 C C . ALA A 1 128 ? 14.612 -13.644 -22.865 1.00 95.50 128 ALA A C 1
ATOM 996 O O . ALA A 1 128 ? 13.420 -13.326 -22.832 1.00 95.50 128 ALA A O 1
ATOM 997 N N . GLY A 1 129 ? 15.201 -14.119 -23.968 1.00 91.94 129 GLY A N 1
ATOM 998 C CA . GLY A 1 129 ? 14.534 -14.221 -25.269 1.00 91.94 129 GLY A CA 1
ATOM 999 C C . GLY A 1 129 ? 14.654 -12.984 -26.169 1.00 91.94 129 GLY A C 1
ATOM 1000 O O . GLY A 1 129 ? 13.937 -12.918 -27.158 1.00 91.94 129 GLY A O 1
ATOM 1001 N N . GLY A 1 130 ? 15.539 -12.029 -25.852 1.00 95.62 130 GLY A N 1
ATOM 1002 C CA . GLY A 1 130 ? 15.822 -10.856 -26.694 1.00 95.62 130 GLY A CA 1
ATOM 1003 C C . GLY A 1 130 ? 14.768 -9.748 -26.635 1.00 95.62 130 GLY A C 1
ATOM 1004 O O . GLY A 1 130 ? 14.763 -8.885 -27.504 1.00 95.62 130 GLY A O 1
ATOM 1005 N N . ARG A 1 131 ? 13.882 -9.779 -25.634 1.00 96.94 131 ARG A N 1
ATOM 1006 C CA . ARG A 1 131 ? 12.782 -8.820 -25.485 1.00 96.94 131 ARG A CA 1
ATOM 1007 C C . ARG A 1 131 ? 13.242 -7.486 -24.917 1.00 96.94 131 ARG A C 1
ATOM 1009 O O . ARG A 1 131 ? 14.178 -7.425 -24.113 1.00 96.94 131 ARG A O 1
ATOM 1016 N N . THR A 1 132 ? 12.524 -6.432 -25.282 1.00 98.31 132 THR A N 1
ATOM 1017 C CA . THR A 1 132 ? 12.613 -5.130 -24.610 1.00 98.31 132 THR A CA 1
ATOM 1018 C C . THR A 1 132 ? 11.785 -5.119 -23.317 1.00 98.31 132 THR A C 1
ATOM 1020 O O . THR A 1 132 ? 10.956 -6.001 -23.084 1.00 98.31 132 THR A O 1
ATOM 1023 N N . TRP A 1 133 ? 12.009 -4.130 -22.444 1.00 98.19 133 TRP A N 1
ATOM 1024 C CA . TRP A 1 133 ? 11.216 -3.974 -21.216 1.00 98.19 133 TRP A CA 1
ATOM 1025 C C . TRP A 1 133 ? 9.726 -3.773 -21.526 1.00 98.19 133 TRP A C 1
ATOM 1027 O O . TRP A 1 133 ? 8.888 -4.472 -20.964 1.00 98.19 133 TRP A O 1
ATOM 1037 N N . ALA A 1 134 ? 9.413 -2.907 -22.494 1.00 98.31 134 ALA A N 1
ATOM 1038 C CA . ALA A 1 134 ? 8.048 -2.649 -22.946 1.00 98.31 134 ALA A CA 1
ATOM 1039 C C . ALA A 1 134 ? 7.333 -3.926 -23.424 1.00 98.31 134 ALA A C 1
ATOM 1041 O O . ALA A 1 134 ? 6.208 -4.209 -23.014 1.00 98.31 134 ALA A O 1
ATOM 1042 N N . GLU A 1 135 ? 8.006 -4.736 -24.249 1.00 98.19 135 GLU A N 1
ATOM 1043 C CA . GLU A 1 135 ? 7.477 -6.022 -24.717 1.00 98.19 135 GLU A CA 1
ATOM 1044 C C . GLU A 1 135 ? 7.229 -6.990 -23.561 1.00 98.19 135 GLU A C 1
ATOM 1046 O O . GLU A 1 135 ? 6.216 -7.687 -23.546 1.00 98.19 135 GLU A O 1
ATOM 1051 N N . TYR A 1 136 ? 8.136 -7.041 -22.582 1.00 98.31 136 TYR A N 1
ATOM 1052 C CA . TYR A 1 136 ? 7.980 -7.887 -21.403 1.00 98.31 136 TYR A CA 1
ATOM 1053 C C . TYR A 1 136 ? 6.767 -7.473 -20.559 1.00 98.31 136 TYR A C 1
ATOM 1055 O O . TYR A 1 136 ? 5.978 -8.337 -20.174 1.00 98.31 136 TYR A O 1
ATOM 1063 N N . CYS A 1 137 ? 6.567 -6.171 -20.326 1.00 98.12 137 CYS A N 1
ATOM 1064 C CA . CYS A 1 137 ? 5.398 -5.658 -19.607 1.00 98.12 137 CYS A CA 1
ATOM 1065 C C . CYS A 1 137 ? 4.085 -6.096 -20.271 1.00 98.12 137 CYS A C 1
ATOM 1067 O O . CYS A 1 137 ? 3.207 -6.640 -19.606 1.00 98.12 137 CYS A O 1
ATOM 1069 N N . VAL A 1 138 ? 3.973 -5.947 -21.591 1.00 97.88 138 VAL A N 1
ATOM 1070 C CA . VAL A 1 138 ? 2.737 -6.299 -22.303 1.00 97.88 138 VAL A CA 1
ATOM 1071 C C . VAL A 1 138 ? 2.535 -7.814 -22.379 1.00 97.88 138 VAL A C 1
ATOM 1073 O O . VAL A 1 138 ? 1.420 -8.291 -22.190 1.00 97.88 138 VAL A O 1
ATOM 1076 N N . THR A 1 139 ? 3.592 -8.585 -22.651 1.00 97.19 139 THR A N 1
ATOM 1077 C CA . THR A 1 139 ? 3.462 -10.029 -22.926 1.00 97.19 139 THR A CA 1
ATOM 1078 C C . THR A 1 139 ? 3.397 -10.906 -21.679 1.00 97.19 139 THR A C 1
ATOM 1080 O O . THR A 1 139 ? 2.652 -11.880 -21.685 1.00 97.19 139 THR A O 1
ATOM 1083 N N . GLU A 1 140 ? 4.164 -10.592 -20.632 1.00 97.00 140 GLU A N 1
ATOM 1084 C CA . GLU A 1 140 ? 4.256 -11.423 -19.420 1.00 97.00 140 GLU A CA 1
ATOM 1085 C C . GLU A 1 140 ? 3.482 -10.825 -18.244 1.00 97.00 140 GLU A C 1
ATOM 1087 O O . GLU A 1 140 ? 2.874 -11.563 -17.473 1.00 97.00 140 GLU A O 1
ATOM 1092 N N . ILE A 1 141 ? 3.491 -9.494 -18.092 1.00 96.81 141 ILE A N 1
ATOM 1093 C CA . ILE A 1 141 ? 2.776 -8.819 -16.993 1.00 96.81 141 ILE A CA 1
ATOM 1094 C C . ILE A 1 141 ? 1.320 -8.512 -17.384 1.00 96.81 141 ILE A C 1
ATOM 1096 O O . ILE A 1 141 ? 0.451 -8.483 -16.512 1.00 96.81 141 ILE A O 1
ATOM 1100 N N . GLY A 1 142 ? 1.044 -8.313 -18.678 1.00 97.75 142 GLY A N 1
ATOM 1101 C CA . GLY A 1 142 ? -0.281 -7.949 -19.187 1.00 97.75 142 GLY A CA 1
ATOM 1102 C C . GLY A 1 142 ? -0.654 -6.484 -18.939 1.00 97.75 142 GLY A C 1
ATOM 1103 O O . GLY A 1 142 ? -1.835 -6.151 -18.936 1.00 97.75 142 GLY A O 1
ATOM 1104 N N . GLU A 1 143 ? 0.329 -5.611 -18.708 1.00 97.94 143 GLU A N 1
ATOM 1105 C CA . GLU A 1 143 ? 0.122 -4.189 -18.410 1.00 97.94 143 GLU A CA 1
ATOM 1106 C C . GLU A 1 143 ? 0.997 -3.293 -19.290 1.00 97.94 143 GLU A C 1
ATOM 1108 O O . GLU A 1 143 ? 2.018 -3.724 -19.834 1.00 97.94 143 GLU A O 1
ATOM 1113 N N . SER A 1 144 ? 0.607 -2.023 -19.429 1.00 98.31 144 SER A N 1
ATOM 1114 C CA . SER A 1 144 ? 1.429 -1.045 -20.141 1.00 98.31 144 SER A CA 1
ATOM 1115 C C . SER A 1 144 ? 2.731 -0.770 -19.381 1.00 98.31 144 SER A C 1
ATOM 1117 O O . SER A 1 144 ? 2.771 -0.807 -18.149 1.00 98.31 144 SER A O 1
ATOM 1119 N N . GLU A 1 145 ? 3.806 -0.439 -20.102 1.00 98.12 145 GLU A N 1
ATOM 1120 C CA . GLU A 1 145 ? 5.081 -0.061 -19.476 1.00 98.12 145 GLU A CA 1
ATOM 1121 C C . GLU A 1 145 ? 4.903 1.090 -18.472 1.00 98.12 145 GLU A C 1
ATOM 1123 O O . GLU A 1 145 ? 5.490 1.075 -17.390 1.00 98.12 145 GLU A O 1
ATOM 1128 N N . THR A 1 146 ? 4.071 2.079 -18.805 1.00 98.19 146 THR A N 1
ATOM 1129 C CA . THR A 1 146 ? 3.783 3.223 -17.934 1.00 98.19 146 THR A CA 1
ATOM 1130 C C . THR A 1 146 ? 3.137 2.792 -16.619 1.00 98.19 146 THR A C 1
ATOM 1132 O O . THR A 1 146 ? 3.513 3.303 -15.563 1.00 98.19 146 THR A O 1
ATOM 1135 N N . ASP A 1 147 ? 2.200 1.842 -16.653 1.00 97.88 147 ASP A N 1
ATOM 1136 C CA . ASP A 1 147 ? 1.534 1.342 -15.448 1.00 97.88 147 ASP A CA 1
ATOM 1137 C C . ASP A 1 147 ? 2.487 0.543 -14.558 1.00 97.88 147 ASP A C 1
ATOM 1139 O O . ASP A 1 147 ? 2.521 0.766 -13.346 1.00 97.88 147 ASP A O 1
ATOM 1143 N N . VAL A 1 148 ? 3.320 -0.313 -15.156 1.00 98.12 148 VAL A N 1
ATOM 1144 C CA . VAL A 1 148 ? 4.324 -1.091 -14.417 1.00 98.12 148 VAL A CA 1
ATOM 1145 C C . VAL A 1 148 ? 5.385 -0.172 -13.815 1.00 98.12 148 VAL A C 1
ATOM 1147 O O . VAL A 1 148 ? 5.716 -0.298 -12.638 1.00 98.12 148 VAL A O 1
ATOM 1150 N N . ASN A 1 149 ? 5.888 0.804 -14.575 1.00 98.06 149 ASN A N 1
ATOM 1151 C CA . ASN A 1 149 ? 6.845 1.786 -14.060 1.00 98.06 149 ASN A CA 1
ATOM 1152 C C . ASN A 1 149 ? 6.248 2.595 -12.901 1.00 98.06 149 ASN A C 1
ATOM 1154 O O . ASN A 1 149 ? 6.947 2.891 -11.935 1.00 98.06 149 ASN A O 1
ATOM 1158 N N . ARG A 1 150 ? 4.949 2.906 -12.948 1.00 97.44 150 ARG A N 1
ATOM 1159 C CA . ARG A 1 150 ? 4.253 3.546 -11.831 1.00 97.44 150 ARG A CA 1
ATOM 1160 C C . ARG A 1 150 ? 4.187 2.632 -10.598 1.00 97.44 150 ARG A C 1
ATOM 1162 O O . ARG A 1 150 ? 4.489 3.093 -9.504 1.00 97.44 150 ARG A O 1
ATOM 1169 N N . GLN A 1 151 ? 3.879 1.343 -10.756 1.00 97.25 151 GLN A N 1
ATOM 1170 C CA . GLN A 1 151 ? 3.920 0.374 -9.646 1.00 97.25 151 GLN A CA 1
ATOM 1171 C C . GLN A 1 151 ? 5.324 0.233 -9.040 1.00 97.25 151 GLN A C 1
ATOM 1173 O O . GLN A 1 151 ? 5.459 0.091 -7.826 1.00 97.25 151 GLN A O 1
ATOM 1178 N N . ILE A 1 152 ? 6.371 0.307 -9.871 1.00 98.06 152 ILE A N 1
ATOM 1179 C CA . ILE A 1 152 ? 7.772 0.296 -9.425 1.00 98.06 152 ILE A CA 1
ATOM 1180 C C . ILE A 1 152 ? 8.076 1.494 -8.511 1.00 98.06 152 ILE A C 1
ATOM 1182 O O . ILE A 1 152 ? 8.809 1.344 -7.538 1.00 98.06 152 ILE A O 1
ATOM 1186 N N . LEU A 1 153 ? 7.501 2.663 -8.794 1.00 97.25 153 LEU A N 1
ATOM 1187 C CA . LEU A 1 153 ? 7.651 3.847 -7.944 1.00 97.25 153 LEU A CA 1
ATOM 1188 C C . LEU A 1 153 ? 6.793 3.768 -6.670 1.00 97.25 153 LEU A C 1
ATOM 1190 O O . LEU A 1 153 ? 7.189 4.282 -5.632 1.00 97.25 153 LEU A O 1
ATOM 1194 N N . GLU A 1 154 ? 5.620 3.133 -6.740 1.00 97.06 154 GLU A N 1
ATOM 1195 C CA . GLU A 1 154 ? 4.656 3.056 -5.632 1.00 97.06 154 GLU A CA 1
ATOM 1196 C C . GLU A 1 154 ? 5.020 2.021 -4.557 1.00 97.06 154 GLU A C 1
ATOM 1198 O O . GLU A 1 154 ? 4.723 2.234 -3.379 1.00 97.06 154 GLU A O 1
ATOM 1203 N N . TRP A 1 155 ? 5.627 0.888 -4.934 1.00 97.50 155 TRP A N 1
ATOM 1204 C CA . TRP A 1 155 ? 5.748 -0.252 -4.019 1.00 97.50 155 TRP A CA 1
ATOM 1205 C C . TRP A 1 155 ? 6.581 -0.015 -2.748 1.00 97.50 155 TRP A C 1
ATOM 1207 O O . TRP A 1 155 ? 6.192 -0.603 -1.739 1.00 97.50 155 TRP A O 1
ATOM 1217 N N . PRO A 1 156 ? 7.669 0.791 -2.715 1.00 97.75 156 PRO A N 1
ATOM 1218 C CA . PRO A 1 156 ? 8.454 0.955 -1.489 1.00 97.75 156 PRO A CA 1
ATOM 1219 C C . PRO A 1 156 ? 7.618 1.593 -0.379 1.00 97.75 156 PRO A C 1
ATOM 1221 O O . PRO A 1 156 ? 7.528 1.060 0.726 1.00 97.75 156 PRO A O 1
ATOM 1224 N N . LEU A 1 157 ? 6.907 2.672 -0.717 1.00 96.81 157 LEU A N 1
ATOM 1225 C CA . LEU A 1 157 ? 6.006 3.351 0.205 1.00 96.81 157 LEU A CA 1
ATOM 1226 C C . LEU A 1 157 ? 4.802 2.473 0.569 1.00 96.81 157 LEU A C 1
ATOM 1228 O O . LEU A 1 157 ? 4.409 2.421 1.731 1.00 96.81 157 LEU A O 1
ATOM 1232 N N . ALA A 1 158 ? 4.226 1.751 -0.397 1.00 95.94 158 ALA A N 1
ATOM 1233 C CA . ALA A 1 158 ? 3.127 0.826 -0.118 1.00 95.94 158 ALA A CA 1
ATOM 1234 C C . ALA A 1 158 ? 3.541 -0.297 0.850 1.00 95.94 158 ALA A C 1
ATOM 1236 O O . ALA A 1 158 ? 2.777 -0.633 1.752 1.00 95.94 158 ALA A O 1
ATOM 1237 N N . ALA A 1 159 ? 4.752 -0.843 0.699 1.00 95.75 159 ALA A N 1
ATOM 1238 C CA . ALA A 1 159 ? 5.300 -1.861 1.589 1.00 95.75 159 ALA A CA 1
ATOM 1239 C C . ALA A 1 159 ? 5.567 -1.304 2.996 1.00 95.75 159 ALA A C 1
ATOM 1241 O O . ALA A 1 159 ? 5.190 -1.944 3.975 1.00 95.75 159 ALA A O 1
ATOM 1242 N N . ALA A 1 160 ? 6.146 -0.102 3.100 1.00 95.62 160 ALA A N 1
ATOM 1243 C CA . ALA A 1 160 ? 6.362 0.571 4.383 1.00 95.62 160 ALA A CA 1
ATOM 1244 C C . ALA A 1 160 ? 5.033 0.827 5.113 1.00 95.62 160 ALA A C 1
ATOM 1246 O O . ALA A 1 160 ? 4.891 0.494 6.288 1.00 95.62 160 ALA A O 1
ATOM 1247 N N . ILE A 1 161 ? 4.017 1.327 4.400 1.00 94.50 161 ILE A N 1
ATOM 1248 C CA . ILE A 1 161 ? 2.672 1.526 4.954 1.00 94.50 161 ILE A CA 1
ATOM 1249 C C . ILE A 1 161 ? 2.055 0.195 5.396 1.00 94.50 161 ILE A C 1
ATOM 1251 O O . ILE A 1 161 ? 1.488 0.128 6.482 1.00 94.50 161 ILE A O 1
ATOM 1255 N N . SER A 1 162 ? 2.170 -0.861 4.587 1.00 92.00 162 SER A N 1
ATOM 1256 C CA . SER A 1 162 ? 1.650 -2.191 4.927 1.00 92.00 162 SER A CA 1
ATOM 1257 C C . SER A 1 162 ? 2.318 -2.781 6.173 1.00 92.00 162 SER A C 1
ATOM 1259 O O . SER A 1 162 ? 1.677 -3.534 6.897 1.00 92.00 162 SER A O 1
ATOM 1261 N N . ALA A 1 163 ? 3.589 -2.454 6.425 1.00 91.75 163 ALA A N 1
ATOM 1262 C CA . ALA A 1 163 ? 4.318 -2.900 7.608 1.00 91.75 163 ALA A CA 1
ATOM 1263 C C . ALA A 1 163 ? 3.953 -2.087 8.864 1.00 91.75 163 ALA A C 1
ATOM 1265 O O . ALA A 1 163 ? 3.781 -2.666 9.934 1.00 91.75 163 ALA A O 1
ATOM 1266 N N . ALA A 1 164 ? 3.812 -0.763 8.735 1.00 90.31 164 ALA A N 1
ATOM 1267 C CA . ALA A 1 164 ? 3.490 0.133 9.849 1.00 90.31 164 ALA A CA 1
ATOM 1268 C C . ALA A 1 164 ? 2.004 0.085 10.253 1.00 90.31 164 ALA A C 1
ATOM 1270 O O . ALA A 1 164 ? 1.659 0.258 11.421 1.00 90.31 164 ALA A O 1
ATOM 1271 N N . TYR A 1 165 ? 1.104 -0.135 9.292 1.00 84.62 165 TYR A N 1
ATOM 1272 C CA . TYR A 1 165 ? -0.341 -0.135 9.507 1.00 84.62 165 TYR A CA 1
ATOM 1273 C C . TYR A 1 165 ? -0.889 -1.566 9.516 1.00 84.62 165 TYR A C 1
ATOM 1275 O O . TYR A 1 165 ? -1.397 -2.059 8.515 1.00 84.62 165 TYR A O 1
ATOM 1283 N N . THR A 1 166 ? -0.822 -2.222 10.678 1.00 74.81 166 THR A N 1
ATOM 1284 C CA . THR A 1 166 ? -1.334 -3.594 10.893 1.00 74.81 166 THR A CA 1
ATOM 1285 C C . THR A 1 166 ? -2.866 -3.672 11.012 1.00 74.81 166 THR A C 1
ATOM 1287 O O . THR A 1 166 ? -3.430 -4.741 11.246 1.00 74.81 166 THR A O 1
ATOM 1290 N N . THR A 1 167 ? -3.577 -2.547 10.912 1.00 72.38 167 THR A N 1
ATOM 1291 C CA . THR A 1 167 ? -5.042 -2.520 11.019 1.00 72.38 167 THR A CA 1
ATOM 1292 C C . THR A 1 167 ? -5.689 -3.201 9.805 1.00 72.38 167 THR A C 1
ATOM 1294 O O . THR A 1 167 ? -5.167 -3.121 8.697 1.00 72.38 167 THR A O 1
ATOM 1297 N N . LYS A 1 168 ? -6.865 -3.819 10.009 1.00 63.84 168 LYS A N 1
ATOM 1298 C CA . LYS A 1 168 ? -7.650 -4.648 9.059 1.00 63.84 168 LYS A CA 1
ATOM 1299 C C . LYS A 1 168 ? -8.173 -3.944 7.789 1.00 63.84 168 LYS A C 1
ATOM 1301 O O . LYS A 1 168 ? -9.257 -4.265 7.310 1.00 63.84 168 LYS A O 1
ATOM 1306 N N . ARG A 1 169 ? -7.522 -2.884 7.308 1.00 77.50 169 ARG A N 1
ATOM 1307 C CA . ARG A 1 169 ? -8.007 -2.155 6.137 1.00 77.50 169 ARG A CA 1
ATOM 1308 C C . ARG A 1 169 ? -6.896 -1.876 5.148 1.00 77.50 169 ARG A C 1
ATOM 1310 O O . ARG A 1 169 ? -6.109 -0.948 5.333 1.00 77.50 169 ARG A O 1
ATOM 1317 N N . ALA A 1 170 ? -6.953 -2.607 4.041 1.00 81.81 170 ALA A N 1
ATOM 1318 C CA . ALA A 1 170 ? -6.254 -2.339 2.800 1.00 81.81 170 ALA A CA 1
ATOM 1319 C C . ALA A 1 170 ? -6.121 -0.837 2.494 1.00 81.81 170 ALA A C 1
ATOM 1321 O O . ALA A 1 170 ? -7.098 -0.072 2.471 1.00 81.81 170 ALA A O 1
ATOM 1322 N N . VAL A 1 171 ? -4.888 -0.407 2.221 1.00 88.00 171 VAL A N 1
ATOM 1323 C CA . VAL A 1 171 ? -4.597 0.973 1.830 1.00 88.00 171 VAL A CA 1
ATOM 1324 C C . VAL A 1 171 ? -4.865 1.144 0.333 1.00 88.00 171 VAL A C 1
ATOM 1326 O O . VAL A 1 171 ? -4.259 0.449 -0.484 1.00 88.00 171 VAL A O 1
ATOM 1329 N N . PRO A 1 172 ? -5.755 2.075 -0.066 1.00 90.69 172 PRO A N 1
ATOM 1330 C CA . PRO A 1 172 ? -6.014 2.336 -1.475 1.00 90.69 172 PRO A CA 1
ATOM 1331 C C . PRO A 1 172 ? -4.764 2.852 -2.196 1.00 90.69 172 PRO A C 1
ATOM 1333 O O . PRO A 1 172 ? -4.086 3.753 -1.700 1.00 90.69 172 PRO A O 1
ATOM 1336 N N . ALA A 1 173 ? -4.523 2.387 -3.425 1.00 91.44 173 ALA A N 1
ATOM 1337 C CA . ALA A 1 173 ? -3.407 2.863 -4.253 1.00 91.44 173 ALA A CA 1
ATOM 1338 C C . ALA A 1 173 ? -3.436 4.388 -4.489 1.00 91.44 173 ALA A C 1
ATOM 1340 O O . ALA A 1 173 ? -2.396 5.027 -4.623 1.00 91.44 173 ALA A O 1
ATOM 1341 N N . SER A 1 174 ? -4.624 5.002 -4.492 1.00 94.50 174 SER A N 1
ATOM 1342 C CA . SER A 1 174 ? -4.772 6.459 -4.595 1.00 94.50 174 SER A CA 1
ATOM 1343 C C . SER A 1 174 ? -4.163 7.212 -3.409 1.00 94.50 174 SER A C 1
ATOM 1345 O O . SER A 1 174 ? -3.669 8.320 -3.596 1.00 94.50 174 SER A O 1
ATOM 1347 N N . HIS A 1 175 ? -4.159 6.624 -2.209 1.00 95.31 175 HIS A N 1
ATOM 1348 C CA . HIS A 1 175 ? -3.522 7.224 -1.036 1.00 95.31 175 HIS A CA 1
ATOM 1349 C C . HIS A 1 175 ? -2.000 7.150 -1.145 1.00 95.31 175 HIS A C 1
ATOM 1351 O O . HIS A 1 175 ? -1.337 8.158 -0.927 1.00 95.31 175 HIS A O 1
ATOM 1357 N N . VAL A 1 176 ? -1.460 6.001 -1.569 1.00 95.94 176 VAL A N 1
ATOM 1358 C CA . VAL A 1 176 ? -0.018 5.845 -1.828 1.00 95.94 176 VAL A CA 1
ATOM 1359 C C . VAL A 1 176 ? 0.445 6.892 -2.843 1.00 95.94 176 VAL A C 1
ATOM 1361 O O . VAL A 1 176 ? 1.389 7.629 -2.581 1.00 95.94 176 VAL A O 1
ATOM 1364 N N . ARG A 1 177 ? -0.290 7.052 -3.953 1.00 96.00 177 ARG A N 1
ATOM 1365 C CA . ARG A 1 177 ? -0.010 8.075 -4.977 1.00 96.00 177 ARG A CA 1
ATOM 1366 C C . ARG A 1 177 ? -0.030 9.498 -4.440 1.00 96.00 177 ARG A C 1
ATOM 1368 O O . ARG A 1 177 ? 0.825 10.291 -4.817 1.00 96.00 177 ARG A O 1
ATOM 1375 N N . ALA A 1 178 ? -1.000 9.824 -3.589 1.00 95.75 178 ALA A N 1
ATOM 1376 C CA . ALA A 1 178 ? -1.100 11.154 -2.999 1.00 95.75 178 ALA A CA 1
ATOM 1377 C C . ALA A 1 178 ? 0.107 11.481 -2.104 1.00 95.75 178 ALA A C 1
ATOM 1379 O O . ALA A 1 178 ? 0.486 12.644 -2.011 1.00 95.75 178 ALA A O 1
ATOM 1380 N N . LEU A 1 179 ? 0.713 10.466 -1.482 1.00 95.50 179 LEU A N 1
ATOM 1381 C CA . LEU A 1 179 ? 1.855 10.603 -0.578 1.00 95.50 179 LEU A CA 1
ATOM 1382 C C . LEU A 1 179 ? 3.216 10.528 -1.283 1.00 95.50 179 LEU A C 1
ATOM 1384 O O . LEU A 1 179 ? 4.194 11.018 -0.728 1.00 95.50 179 LEU A O 1
ATOM 1388 N N . LEU A 1 180 ? 3.291 9.982 -2.503 1.00 95.75 180 LEU A N 1
ATOM 1389 C CA . LEU A 1 180 ? 4.544 9.872 -3.264 1.00 95.75 180 LEU A CA 1
ATOM 1390 C C . LEU A 1 180 ? 5.366 11.169 -3.351 1.00 95.75 180 LEU A C 1
ATOM 1392 O O . LEU A 1 180 ? 6.585 11.082 -3.272 1.00 95.75 180 LEU A O 1
ATOM 1396 N N . PRO A 1 181 ? 4.787 12.377 -3.494 1.00 94.56 181 PRO A N 1
ATOM 1397 C CA . PRO A 1 181 ? 5.598 13.592 -3.521 1.00 94.56 181 PRO A CA 1
ATOM 1398 C C . PRO A 1 181 ? 6.433 13.820 -2.250 1.00 94.56 181 PRO A C 1
ATOM 1400 O O . PRO A 1 181 ? 7.484 14.450 -2.349 1.00 94.56 181 PRO A O 1
ATOM 1403 N N . LEU A 1 182 ? 6.004 13.298 -1.092 1.00 91.38 182 LEU A N 1
ATOM 1404 C CA . LEU A 1 182 ? 6.724 13.433 0.180 1.00 91.38 182 LEU A CA 1
ATOM 1405 C C . LEU A 1 182 ? 7.990 12.576 0.255 1.00 91.38 182 LEU A C 1
ATOM 1407 O O . LEU A 1 182 ? 8.886 12.914 1.026 1.00 91.38 182 LEU A O 1
ATOM 1411 N N . THR A 1 183 ? 8.117 11.517 -0.552 1.00 92.81 183 THR A N 1
ATOM 1412 C CA . THR A 1 183 ? 9.324 10.664 -0.539 1.00 92.81 183 THR A CA 1
ATOM 1413 C C . THR A 1 183 ? 10.566 11.394 -1.054 1.00 92.81 183 THR A C 1
ATOM 1415 O O . THR A 1 183 ? 11.686 10.926 -0.904 1.00 92.81 183 THR A O 1
ATOM 1418 N N . LYS A 1 184 ? 10.387 12.582 -1.648 1.00 91.00 184 LYS A N 1
ATOM 1419 C CA . LYS A 1 184 ? 11.485 13.481 -2.025 1.00 91.00 184 LYS A CA 1
ATOM 1420 C C . LYS A 1 184 ? 12.111 14.200 -0.829 1.00 91.00 184 LYS A C 1
ATOM 1422 O O . LYS A 1 184 ? 13.209 14.727 -0.964 1.00 91.00 184 LYS A O 1
ATOM 1427 N N . THR A 1 185 ? 11.387 14.295 0.285 1.00 87.06 185 THR A N 1
ATOM 1428 C CA . THR A 1 185 ? 11.766 15.097 1.458 1.00 87.06 185 THR A CA 1
ATOM 1429 C C . THR A 1 185 ? 11.914 14.273 2.730 1.00 87.06 185 THR A C 1
ATOM 1431 O O . THR A 1 185 ? 12.581 14.722 3.653 1.00 87.06 185 THR A O 1
ATOM 1434 N N . ALA A 1 186 ? 11.271 13.108 2.805 1.00 89.12 186 ALA A N 1
ATOM 1435 C CA . ALA A 1 186 ? 11.274 12.245 3.978 1.00 89.12 186 ALA A CA 1
ATOM 1436 C C . ALA A 1 186 ? 11.342 10.770 3.570 1.00 89.12 186 ALA A C 1
ATOM 1438 O O . ALA A 1 186 ? 10.856 10.397 2.501 1.00 89.12 186 ALA A O 1
ATOM 1439 N N . ASP A 1 187 ? 11.895 9.943 4.454 1.00 90.81 187 ASP A N 1
ATOM 1440 C CA . ASP A 1 187 ? 11.995 8.497 4.256 1.00 90.81 187 ASP A CA 1
ATOM 1441 C C . ASP A 1 187 ? 10.613 7.826 4.247 1.00 90.81 187 ASP A C 1
ATOM 1443 O O . ASP A 1 187 ? 9.680 8.243 4.946 1.00 90.81 187 ASP A O 1
ATOM 1447 N N . GLU A 1 188 ? 10.479 6.726 3.504 1.00 93.25 188 GLU A N 1
ATOM 1448 C CA . GLU A 1 188 ? 9.208 6.016 3.341 1.00 93.25 188 GLU A CA 1
ATOM 1449 C C . GLU A 1 188 ? 8.639 5.502 4.668 1.00 93.25 188 GLU A C 1
ATOM 1451 O O . GLU A 1 188 ? 7.423 5.534 4.859 1.00 93.25 188 GLU A O 1
ATOM 1456 N N . ASN A 1 189 ? 9.498 5.080 5.603 1.00 92.19 189 ASN A N 1
ATOM 1457 C CA . ASN A 1 189 ? 9.080 4.612 6.929 1.00 92.19 189 ASN A CA 1
ATOM 1458 C C . ASN A 1 189 ? 8.481 5.748 7.771 1.00 92.19 189 ASN A C 1
ATOM 1460 O O . ASN A 1 189 ? 7.428 5.574 8.379 1.00 92.19 189 ASN A O 1
ATOM 1464 N N . ALA A 1 190 ? 9.089 6.938 7.745 1.00 88.12 190 ALA A N 1
ATOM 1465 C CA . ALA A 1 190 ? 8.569 8.098 8.466 1.00 88.12 190 ALA A CA 1
ATOM 1466 C C . ALA A 1 190 ? 7.202 8.536 7.910 1.00 88.12 190 ALA A C 1
ATOM 1468 O O . ALA A 1 190 ? 6.283 8.863 8.667 1.00 88.12 190 ALA A O 1
ATOM 1469 N N . ILE A 1 191 ? 7.040 8.492 6.582 1.00 91.56 191 ILE A N 1
ATOM 1470 C CA . ILE A 1 191 ? 5.760 8.774 5.917 1.00 91.56 191 ILE A CA 1
ATOM 1471 C C . ILE A 1 191 ? 4.719 7.707 6.277 1.00 91.56 191 ILE A C 1
ATOM 1473 O O . ILE A 1 191 ? 3.564 8.045 6.547 1.00 91.56 191 ILE A O 1
ATOM 1477 N N . ALA A 1 192 ? 5.110 6.431 6.305 1.00 93.19 192 ALA A N 1
ATOM 1478 C CA . ALA A 1 192 ? 4.239 5.323 6.681 1.00 93.19 192 ALA A CA 1
ATOM 1479 C C . ALA A 1 192 ? 3.729 5.448 8.124 1.00 93.19 192 ALA A C 1
ATOM 1481 O O . ALA A 1 192 ? 2.522 5.342 8.352 1.00 93.19 192 ALA A O 1
ATOM 1482 N N . ASP A 1 193 ? 4.607 5.770 9.074 1.00 89.50 193 ASP A N 1
ATOM 1483 C CA . ASP A 1 193 ? 4.243 6.001 10.474 1.00 89.50 193 ASP A CA 1
ATOM 1484 C C . ASP A 1 193 ? 3.302 7.199 10.629 1.00 89.50 193 ASP A C 1
ATOM 1486 O O . ASP A 1 193 ? 2.314 7.145 11.370 1.00 89.50 193 ASP A O 1
ATOM 1490 N N . ALA A 1 194 ? 3.573 8.291 9.906 1.00 89.31 194 ALA A N 1
ATOM 1491 C CA . ALA A 1 194 ? 2.698 9.458 9.889 1.00 89.31 194 ALA A CA 1
ATOM 1492 C C . ALA A 1 194 ? 1.311 9.120 9.328 1.00 89.31 194 ALA A C 1
ATOM 1494 O O . ALA A 1 194 ? 0.289 9.523 9.891 1.00 89.31 194 ALA A O 1
ATOM 1495 N N . TYR A 1 195 ? 1.265 8.327 8.259 1.00 92.56 195 TYR A N 1
ATOM 1496 C CA . TYR A 1 195 ? 0.022 7.852 7.671 1.00 92.56 195 TYR A CA 1
ATOM 1497 C C . TYR A 1 195 ? -0.757 6.919 8.612 1.00 92.56 195 TYR A C 1
ATOM 1499 O O . TYR A 1 195 ? -1.977 7.055 8.737 1.00 92.56 195 TYR A O 1
ATOM 1507 N N . ALA A 1 196 ? -0.077 6.013 9.318 1.00 91.06 196 ALA A N 1
ATOM 1508 C CA . ALA A 1 196 ? -0.693 5.123 10.298 1.00 91.06 196 ALA A CA 1
ATOM 1509 C C . ALA A 1 196 ? -1.311 5.910 11.468 1.00 91.06 196 ALA A C 1
ATOM 1511 O O . ALA A 1 196 ? -2.474 5.689 11.816 1.00 91.06 196 ALA A O 1
ATOM 1512 N N . LYS A 1 197 ? -0.586 6.899 12.013 1.00 88.38 197 LYS A N 1
ATOM 1513 C CA . LYS A 1 197 ? -1.087 7.812 13.060 1.00 88.38 197 LYS A CA 1
ATOM 1514 C C . LYS A 1 197 ? -2.302 8.608 12.586 1.00 88.38 197 LYS A C 1
ATOM 1516 O O . LYS A 1 197 ? -3.297 8.709 13.302 1.00 88.38 197 LYS A O 1
ATOM 1521 N N . LEU A 1 198 ? -2.250 9.126 11.359 1.00 88.81 198 LEU A N 1
ATOM 1522 C CA . LEU A 1 198 ? -3.360 9.840 10.734 1.00 88.81 198 LEU A CA 1
ATOM 1523 C C . LEU A 1 198 ? -4.611 8.966 10.614 1.00 88.81 198 LEU A C 1
ATOM 1525 O O . LEU A 1 198 ? -5.717 9.424 10.898 1.00 88.81 198 LEU A O 1
ATOM 1529 N N . ARG A 1 199 ? -4.442 7.709 10.197 1.00 89.19 199 ARG A N 1
ATOM 1530 C CA . ARG A 1 199 ? -5.540 6.746 10.095 1.00 89.19 199 ARG A CA 1
ATOM 1531 C C . ARG A 1 199 ? -6.135 6.419 11.457 1.00 89.19 199 ARG A C 1
ATOM 1533 O O . ARG A 1 199 ? -7.344 6.537 11.600 1.00 89.19 199 ARG A O 1
ATOM 1540 N N . ALA A 1 200 ? -5.306 6.108 12.452 1.00 87.12 200 ALA A N 1
ATOM 1541 C CA . ALA A 1 200 ? -5.768 5.833 13.813 1.00 87.12 200 ALA A CA 1
ATOM 1542 C C . ALA A 1 200 ? -6.555 7.017 14.407 1.00 87.12 200 ALA A C 1
ATOM 1544 O O . ALA A 1 200 ? -7.623 6.845 15.000 1.00 87.12 200 ALA A O 1
ATOM 1545 N N . PHE A 1 201 ? -6.063 8.239 14.190 1.00 85.62 201 PHE A N 1
ATOM 1546 C CA . PHE A 1 201 ? -6.768 9.457 14.572 1.00 85.62 201 PHE A CA 1
ATOM 1547 C C . PHE A 1 201 ? -8.111 9.604 13.844 1.00 85.62 201 PHE A C 1
ATOM 1549 O O . PHE A 1 201 ? -9.127 9.895 14.476 1.00 85.62 201 PHE A O 1
ATOM 1556 N N . ALA A 1 202 ? -8.139 9.402 12.525 1.00 87.12 202 ALA A N 1
ATOM 1557 C CA . ALA A 1 202 ? -9.359 9.513 11.734 1.00 87.12 202 ALA A CA 1
ATOM 1558 C C . ALA A 1 202 ? -10.406 8.471 12.159 1.00 87.12 202 ALA A C 1
ATOM 1560 O O . ALA A 1 202 ? -11.571 8.823 12.320 1.00 87.12 202 ALA A O 1
ATOM 1561 N N . ASP A 1 203 ? -9.985 7.235 12.432 1.00 85.75 203 ASP A N 1
ATOM 1562 C CA . ASP A 1 203 ? -10.857 6.161 12.914 1.00 85.75 203 ASP A CA 1
ATOM 1563 C C . ASP A 1 203 ? -11.457 6.512 14.292 1.00 85.75 203 ASP A C 1
ATOM 1565 O O . ASP A 1 203 ? -12.664 6.376 14.492 1.00 85.75 203 ASP A O 1
ATOM 1569 N N . THR A 1 204 ? -10.653 7.079 15.204 1.00 86.31 204 THR A N 1
ATOM 1570 C CA . THR A 1 204 ? -11.104 7.540 16.536 1.00 86.31 204 THR A CA 1
ATOM 1571 C C . THR A 1 204 ? -12.150 8.656 16.440 1.00 86.31 204 THR A C 1
ATOM 1573 O O . THR A 1 204 ? -13.092 8.704 17.227 1.00 86.31 204 THR A O 1
ATOM 1576 N N . ASN A 1 205 ? -12.011 9.548 15.456 1.00 84.25 205 ASN A N 1
ATOM 1577 C CA . ASN A 1 205 ? -12.934 10.662 15.226 1.00 84.25 205 ASN A CA 1
ATOM 1578 C C . ASN A 1 205 ? -14.055 10.321 14.223 1.00 84.25 205 ASN A C 1
ATOM 1580 O O . ASN A 1 205 ? -14.809 11.213 13.840 1.00 84.25 205 ASN A O 1
ATOM 1584 N N . GLN A 1 206 ? -14.158 9.064 13.770 1.00 87.19 206 GLN A N 1
ATOM 1585 C CA . GLN A 1 206 ? -15.104 8.615 12.736 1.00 87.19 206 GLN A CA 1
ATOM 1586 C C . GLN A 1 206 ? -15.039 9.434 11.429 1.00 87.19 206 GLN A C 1
ATOM 1588 O O . GLN A 1 206 ? -16.039 9.638 10.739 1.00 87.19 206 GLN A O 1
ATOM 1593 N N . GLN A 1 207 ? -13.846 9.903 11.060 1.00 87.19 207 GLN A N 1
ATOM 1594 C CA . GLN A 1 207 ? -13.604 10.689 9.853 1.00 87.19 207 GLN A CA 1
ATOM 1595 C C . GLN A 1 207 ? -13.015 9.835 8.731 1.00 87.19 207 GLN A C 1
ATOM 1597 O O . GLN A 1 207 ? -12.170 8.964 8.936 1.00 87.19 207 GLN A O 1
ATOM 1602 N N . ARG A 1 208 ? -13.429 10.114 7.491 1.00 86.75 208 ARG A N 1
ATOM 1603 C CA . ARG A 1 208 ? -12.901 9.420 6.314 1.00 86.75 208 ARG A CA 1
ATOM 1604 C C . ARG A 1 208 ? -11.678 10.144 5.760 1.00 86.75 208 ARG A C 1
ATOM 1606 O O . ARG A 1 208 ? -11.788 11.257 5.255 1.00 86.75 208 ARG A O 1
ATOM 1613 N N . VAL A 1 209 ? -10.540 9.455 5.724 1.00 88.38 209 VAL A N 1
ATOM 1614 C CA . VAL A 1 209 ? -9.369 9.905 4.958 1.00 88.38 209 VAL A CA 1
ATOM 1615 C C . VAL A 1 209 ? -9.625 9.681 3.466 1.00 88.38 209 VAL A C 1
ATOM 1617 O O . VAL A 1 209 ? -9.949 8.566 3.047 1.00 88.38 209 VAL A O 1
ATOM 1620 N N . THR A 1 210 ? -9.496 10.741 2.665 1.00 91.62 210 THR A N 1
ATOM 1621 C CA . THR A 1 210 ? -9.640 10.696 1.202 1.00 91.62 210 THR A CA 1
ATOM 1622 C C . THR A 1 210 ? -8.331 11.067 0.513 1.00 91.62 210 THR A C 1
ATOM 1624 O O . THR A 1 210 ? -7.531 11.826 1.057 1.00 91.62 210 THR A O 1
ATOM 1627 N N . ALA A 1 211 ? -8.133 10.579 -0.716 1.00 91.75 211 ALA A N 1
ATOM 1628 C CA . ALA A 1 211 ? -6.965 10.928 -1.525 1.00 91.75 211 ALA A CA 1
ATOM 1629 C C . ALA A 1 211 ? -6.847 12.445 -1.752 1.00 91.75 211 ALA A C 1
ATOM 1631 O O . ALA A 1 211 ? -5.756 12.984 -1.646 1.00 91.75 211 ALA A O 1
ATOM 1632 N N . ALA A 1 212 ? -7.967 13.139 -1.989 1.00 90.38 212 ALA A N 1
ATOM 1633 C CA . ALA A 1 212 ? -7.974 14.589 -2.185 1.00 90.38 212 ALA A CA 1
ATOM 1634 C C . ALA A 1 212 ? -7.505 15.343 -0.931 1.00 90.38 212 ALA A C 1
ATOM 1636 O O . ALA A 1 212 ? -6.672 16.238 -1.037 1.00 90.38 212 ALA A O 1
ATOM 1637 N N . ALA A 1 213 ? -7.977 14.939 0.256 1.00 88.94 213 ALA A N 1
ATOM 1638 C CA . ALA A 1 213 ? -7.519 15.524 1.515 1.00 88.94 213 ALA A CA 1
ATOM 1639 C C . ALA A 1 213 ? -6.016 15.290 1.734 1.00 88.94 213 ALA A C 1
ATOM 1641 O O . ALA A 1 213 ? -5.308 16.215 2.128 1.00 88.94 213 ALA A O 1
ATOM 1642 N N . LEU A 1 214 ? -5.517 14.088 1.413 1.00 92.31 214 LEU A N 1
ATOM 1643 C CA . LEU A 1 214 ? -4.084 13.788 1.458 1.00 92.31 214 LEU A CA 1
ATOM 1644 C C . LEU A 1 214 ? -3.289 14.671 0.493 1.00 92.31 214 LEU A C 1
ATOM 1646 O O . LEU A 1 214 ? -2.300 15.264 0.905 1.00 92.31 214 LEU A O 1
ATOM 1650 N N . THR A 1 215 ? -3.731 14.816 -0.757 1.00 91.00 215 THR A N 1
ATOM 1651 C CA . THR A 1 215 ? -3.063 15.671 -1.747 1.00 91.00 215 THR A CA 1
ATOM 1652 C C . THR A 1 215 ? -3.017 17.129 -1.294 1.00 91.00 215 THR A C 1
ATOM 1654 O O . THR A 1 215 ? -1.940 17.715 -1.265 1.00 91.00 215 THR A O 1
ATOM 1657 N N . SER A 1 216 ? -4.145 17.706 -0.863 1.00 86.25 216 SER A N 1
ATOM 1658 C CA . SER A 1 216 ? -4.181 19.089 -0.361 1.00 86.25 216 SER A CA 1
ATOM 1659 C C . SER A 1 216 ? -3.279 19.294 0.855 1.00 86.25 216 SER A C 1
ATOM 1661 O O . SER A 1 216 ? -2.686 20.357 1.025 1.00 86.25 216 SER A O 1
ATOM 1663 N N . MET A 1 217 ? -3.164 18.282 1.708 1.00 86.06 217 MET A N 1
ATOM 1664 C CA . MET A 1 217 ? -2.296 18.309 2.875 1.00 86.06 217 MET A CA 1
ATOM 1665 C C . MET A 1 217 ? -0.811 18.247 2.484 1.00 86.06 217 MET A C 1
ATOM 1667 O O . MET A 1 217 ? -0.031 19.079 2.940 1.00 86.06 217 MET A O 1
ATOM 1671 N N . VAL A 1 218 ? -0.428 17.331 1.589 1.00 88.69 218 VAL A N 1
ATOM 1672 C CA . VAL A 1 218 ? 0.935 17.232 1.038 1.00 88.69 218 VAL A CA 1
ATOM 1673 C C . VAL A 1 218 ? 1.344 18.534 0.350 1.00 88.69 218 VAL A C 1
ATOM 1675 O O . VAL A 1 218 ? 2.443 19.033 0.578 1.00 88.69 218 VAL A O 1
ATOM 1678 N N . GLU A 1 219 ? 0.447 19.140 -0.429 1.00 86.62 219 GLU A N 1
ATOM 1679 C CA . GLU A 1 219 ? 0.689 20.441 -1.057 1.00 86.62 219 GLU A CA 1
ATOM 1680 C C . GLU A 1 219 ? 0.930 21.551 -0.030 1.00 86.62 219 GLU A C 1
ATOM 1682 O O . GLU A 1 219 ? 1.831 22.370 -0.217 1.00 86.62 219 GLU A O 1
ATOM 1687 N N . ARG A 1 220 ? 0.158 21.585 1.063 1.00 83.00 220 ARG A N 1
ATOM 1688 C CA . ARG A 1 220 ? 0.371 22.557 2.147 1.00 83.00 220 ARG A CA 1
ATOM 1689 C C . ARG A 1 220 ? 1.733 22.363 2.808 1.00 83.00 220 ARG A C 1
ATOM 1691 O O . ARG A 1 220 ? 2.449 23.347 2.961 1.00 83.00 220 ARG A O 1
ATOM 1698 N N . PHE A 1 221 ? 2.119 21.128 3.127 1.00 74.56 221 PHE A N 1
ATOM 1699 C CA . PHE A 1 221 ? 3.427 20.846 3.727 1.00 74.56 221 PHE A CA 1
ATOM 1700 C C . PHE A 1 221 ? 4.589 21.140 2.782 1.00 74.56 221 PHE A C 1
ATOM 1702 O O . PHE A 1 221 ? 5.602 21.658 3.222 1.00 74.56 221 PHE A O 1
ATOM 1709 N N . SER A 1 222 ? 4.424 20.913 1.478 1.00 76.50 222 SER A N 1
ATOM 1710 C CA . SER A 1 222 ? 5.455 21.267 0.493 1.00 76.50 222 SER A CA 1
ATOM 1711 C C . SER A 1 222 ? 5.697 22.780 0.363 1.00 76.50 222 SER A C 1
ATOM 1713 O O . SER A 1 222 ? 6.743 23.192 -0.131 1.00 76.50 222 SER A O 1
ATOM 1715 N N . LYS A 1 223 ? 4.725 23.609 0.772 1.00 75.75 223 LYS A N 1
ATOM 1716 C CA . LYS A 1 223 ? 4.781 25.080 0.708 1.00 75.75 223 LYS A CA 1
ATOM 1717 C C . LYS A 1 223 ? 5.133 25.722 2.047 1.00 75.75 223 LYS A C 1
ATOM 1719 O O . LYS A 1 223 ? 5.620 26.850 2.062 1.00 75.75 223 LYS A O 1
ATOM 1724 N N . ALA A 1 224 ? 4.837 25.050 3.155 1.00 64.69 224 ALA A N 1
ATOM 1725 C CA . ALA A 1 224 ? 5.235 25.503 4.475 1.00 64.69 224 ALA A CA 1
ATOM 1726 C C . ALA A 1 224 ? 6.751 25.327 4.611 1.00 64.69 224 ALA A C 1
ATOM 1728 O O . ALA A 1 224 ? 7.276 24.242 4.394 1.00 64.69 224 ALA A O 1
ATOM 1729 N N . ALA A 1 225 ? 7.452 26.403 4.967 1.00 52.66 225 ALA A N 1
ATOM 1730 C CA . ALA A 1 225 ? 8.897 26.374 5.194 1.00 52.66 225 ALA A CA 1
ATOM 1731 C C . ALA A 1 225 ? 9.297 25.545 6.431 1.00 52.66 225 ALA A C 1
ATOM 1733 O O . ALA A 1 225 ? 10.482 25.324 6.650 1.00 52.66 225 ALA A O 1
ATOM 1734 N N . ASP A 1 226 ? 8.315 25.100 7.219 1.00 51.34 226 ASP A N 1
ATOM 1735 C CA . ASP A 1 226 ? 8.513 24.433 8.497 1.00 51.34 226 ASP A CA 1
ATOM 1736 C C . ASP A 1 226 ? 7.801 23.064 8.486 1.00 51.34 226 ASP A C 1
ATOM 1738 O O . ASP A 1 226 ? 6.584 23.011 8.237 1.00 51.34 226 ASP A O 1
ATOM 1742 N N . PRO A 1 227 ? 8.519 21.943 8.701 1.00 52.00 227 PRO A N 1
ATOM 1743 C CA . PRO A 1 227 ? 7.930 20.613 8.755 1.00 52.00 227 PRO A CA 1
ATOM 1744 C C . PRO A 1 227 ? 7.098 20.485 10.032 1.00 52.00 227 PRO A C 1
ATOM 1746 O O . PRO A 1 227 ? 7.578 20.138 11.108 1.00 52.00 227 PRO A O 1
ATOM 1749 N N . LEU A 1 228 ? 5.813 20.791 9.909 1.00 50.91 228 LEU A N 1
ATOM 1750 C CA . LEU A 1 228 ? 4.845 20.645 10.987 1.00 50.91 228 LEU A CA 1
ATOM 1751 C C . LEU A 1 228 ? 4.871 19.216 11.564 1.00 50.91 228 LEU A C 1
ATOM 1753 O O . LEU A 1 228 ? 4.844 18.244 10.799 1.00 50.91 228 LEU A O 1
ATOM 1757 N N . PRO A 1 229 ? 4.864 19.066 12.903 1.00 53.25 229 PRO A N 1
ATOM 1758 C CA . PRO A 1 229 ? 4.874 17.762 13.540 1.00 53.25 229 PRO A CA 1
ATOM 1759 C C . PRO A 1 229 ? 3.671 16.941 13.081 1.00 53.25 229 PRO A C 1
ATOM 1761 O O . PRO A 1 229 ? 2.544 17.436 13.026 1.00 53.25 229 PRO A O 1
ATOM 1764 N N . VAL A 1 230 ? 3.903 15.653 12.839 1.00 50.34 230 VAL A N 1
ATOM 1765 C CA . VAL A 1 230 ? 2.908 14.629 12.474 1.00 50.34 230 VAL A CA 1
ATOM 1766 C C . VAL A 1 230 ? 1.637 14.673 13.349 1.00 50.34 230 VAL A C 1
ATOM 1768 O O . VAL A 1 230 ? 0.559 14.308 12.892 1.00 50.34 230 VAL A O 1
ATOM 1771 N N . ALA A 1 231 ? 1.715 15.192 14.578 1.00 43.78 231 ALA A N 1
ATOM 1772 C CA . ALA A 1 231 ? 0.565 15.430 15.454 1.00 43.78 231 ALA A CA 1
ATOM 1773 C C . ALA A 1 231 ? -0.490 16.401 14.869 1.00 43.78 231 ALA A C 1
ATOM 1775 O O . ALA A 1 231 ? -1.679 16.258 15.148 1.00 43.78 231 ALA A O 1
ATOM 1776 N N . GLN A 1 232 ? -0.099 17.347 14.008 1.00 53.91 232 GLN A N 1
ATOM 1777 C CA . GLN A 1 232 ? -1.020 18.299 13.373 1.00 53.91 232 GLN A CA 1
ATOM 1778 C C . GLN A 1 232 ? -1.668 17.767 12.080 1.00 53.91 232 GLN A C 1
ATOM 1780 O O . GLN A 1 232 ? -2.622 18.372 11.585 1.00 53.91 232 GLN A O 1
ATOM 1785 N N . PHE A 1 233 ? -1.233 16.609 11.560 1.00 56.09 233 PHE A N 1
ATOM 1786 C CA . PHE A 1 233 ? -1.841 15.978 10.377 1.00 56.09 233 PHE A CA 1
ATOM 1787 C C . PHE A 1 233 ? -3.333 15.667 10.587 1.00 56.09 233 PHE A C 1
ATOM 1789 O O . PHE A 1 233 ? -4.145 15.871 9.686 1.00 56.09 233 PHE A O 1
ATOM 1796 N N . GLY A 1 234 ? -3.721 15.220 11.787 1.00 51.56 234 GLY A N 1
ATOM 1797 C CA . GLY A 1 234 ? -5.122 14.937 12.115 1.00 51.56 234 GLY A CA 1
ATOM 1798 C C . GLY A 1 234 ? -5.992 16.198 12.186 1.00 51.56 234 GLY A C 1
ATOM 1799 O O . GLY A 1 234 ? -7.119 16.216 11.689 1.00 51.56 234 GLY A O 1
ATOM 1800 N N . ALA A 1 235 ? -5.456 17.290 12.741 1.00 50.00 235 ALA A N 1
ATOM 1801 C CA . ALA A 1 235 ? -6.147 18.578 12.812 1.00 50.00 235 ALA A CA 1
ATOM 1802 C C . ALA A 1 235 ? -6.336 19.211 11.421 1.00 50.00 235 ALA A C 1
ATOM 1804 O O . ALA A 1 235 ? -7.405 19.751 11.130 1.00 50.00 235 ALA A O 1
ATOM 1805 N N . ALA A 1 236 ? -5.346 19.071 10.533 1.00 54.56 236 ALA A N 1
ATOM 1806 C CA . ALA A 1 236 ? -5.426 19.548 9.154 1.00 54.56 236 ALA A CA 1
ATOM 1807 C C . ALA A 1 236 ? -6.543 18.858 8.348 1.00 54.56 236 ALA A C 1
ATOM 1809 O O . ALA A 1 236 ? -7.177 19.515 7.525 1.00 54.56 236 ALA A O 1
ATOM 1810 N N . ILE A 1 237 ? -6.845 17.578 8.617 1.00 49.59 237 ILE A N 1
ATOM 1811 C CA . ILE A 1 237 ? -7.970 16.873 7.978 1.00 49.59 237 ILE A CA 1
ATOM 1812 C C . ILE A 1 237 ? -9.325 17.429 8.420 1.00 49.59 237 ILE A C 1
ATOM 1814 O O . ILE A 1 237 ? -10.206 17.572 7.575 1.00 49.59 237 ILE A O 1
ATOM 1818 N N . ARG A 1 238 ? -9.499 17.815 9.693 1.00 52.94 238 ARG A N 1
ATOM 1819 C CA . ARG A 1 238 ? -10.753 18.457 10.139 1.00 52.94 238 ARG A CA 1
ATOM 1820 C C . ARG A 1 238 ? -11.013 19.781 9.418 1.00 52.94 238 ARG A C 1
ATOM 1822 O O . ARG A 1 238 ? -12.161 20.130 9.183 1.00 52.94 238 ARG A O 1
ATOM 1829 N N . ALA A 1 239 ? -9.952 20.494 9.039 1.00 52.47 239 ALA A N 1
ATOM 1830 C CA . ALA A 1 239 ? -10.040 21.730 8.261 1.00 52.47 239 ALA A CA 1
ATOM 1831 C C . ALA A 1 239 ? -10.276 21.497 6.753 1.00 52.47 239 ALA A C 1
ATOM 1833 O O . ALA A 1 239 ? -10.515 22.455 6.019 1.00 52.47 239 ALA A O 1
ATOM 1834 N N . ILE A 1 240 ? -10.194 20.247 6.282 1.00 49.34 240 ILE A N 1
ATOM 1835 C CA . ILE A 1 240 ? -10.536 19.819 4.917 1.00 49.34 240 ILE A CA 1
ATOM 1836 C C . ILE A 1 240 ? -11.818 18.980 5.002 1.00 49.34 240 ILE A C 1
ATOM 1838 O O . ILE A 1 240 ? -11.919 17.864 4.495 1.00 49.34 240 ILE A O 1
ATOM 1842 N N . GLU A 1 241 ? -12.831 19.514 5.677 1.00 39.16 241 GLU A N 1
ATOM 1843 C CA . GLU A 1 241 ? -14.192 19.104 5.375 1.00 39.16 241 GLU A CA 1
ATOM 1844 C C . GLU A 1 241 ? -14.468 19.574 3.938 1.00 39.16 241 GLU A C 1
ATOM 1846 O O . GLU A 1 241 ? -14.241 20.752 3.635 1.00 39.16 241 GLU A O 1
ATOM 1851 N N . PRO A 1 242 ? -14.882 18.697 3.003 1.00 44.59 242 PRO A N 1
ATOM 1852 C CA . PRO A 1 242 ? -15.337 19.188 1.722 1.00 44.59 242 PRO A CA 1
ATOM 1853 C C . PRO A 1 242 ? -16.517 20.092 2.038 1.00 44.59 242 PRO A C 1
ATOM 1855 O O . PRO A 1 242 ? -17.542 19.628 2.539 1.00 44.59 242 PRO A O 1
ATOM 1858 N N . THR A 1 243 ? -16.372 21.385 1.755 1.00 41.28 243 THR A N 1
ATOM 1859 C CA . THR A 1 243 ? -17.510 22.272 1.570 1.00 41.28 243 THR A CA 1
ATOM 1860 C C . THR A 1 243 ? -18.337 21.589 0.496 1.00 41.28 243 THR A C 1
ATOM 1862 O O . THR A 1 243 ? -18.011 21.659 -0.688 1.00 41.28 243 THR A O 1
ATOM 1865 N N . ARG A 1 244 ? -19.320 20.783 0.915 1.00 37.50 244 ARG A N 1
ATOM 1866 C CA . ARG A 1 244 ? -20.268 20.133 0.023 1.00 37.50 244 ARG A CA 1
ATOM 1867 C C . ARG A 1 244 ? -20.787 21.284 -0.826 1.00 37.50 244 ARG A C 1
ATOM 1869 O O . ARG A 1 244 ? -21.358 22.200 -0.232 1.00 37.50 244 ARG A O 1
ATOM 1876 N N . PRO A 1 245 ? -20.538 21.323 -2.147 1.00 39.38 245 PRO A N 1
ATOM 1877 C CA . PRO A 1 245 ? -21.127 22.365 -2.956 1.00 39.38 245 PRO A CA 1
ATOM 1878 C C . PRO A 1 245 ? -22.623 22.216 -2.738 1.00 39.38 245 PRO A C 1
ATOM 1880 O O . PRO A 1 245 ? -23.197 21.168 -3.042 1.00 39.38 245 PRO A O 1
ATOM 1883 N N . THR A 1 246 ? -23.217 23.211 -2.084 1.00 42.00 246 THR A N 1
ATOM 1884 C CA . THR A 1 246 ? -24.656 23.333 -1.943 1.00 42.00 246 THR A CA 1
ATOM 1885 C C . THR A 1 246 ? -25.162 23.356 -3.368 1.00 42.00 246 THR A C 1
ATOM 1887 O O . THR A 1 246 ? -25.037 24.361 -4.065 1.00 42.00 246 THR A O 1
ATOM 1890 N N . GLN A 1 247 ? -25.603 22.197 -3.846 1.00 45.72 247 GLN A N 1
ATOM 1891 C CA . GLN A 1 247 ? -26.220 22.048 -5.142 1.00 45.72 247 GLN A CA 1
ATOM 1892 C C . GLN A 1 247 ? -27.471 22.909 -5.052 1.00 45.72 247 GLN A C 1
ATOM 1894 O O . GLN A 1 247 ? -28.449 22.534 -4.408 1.00 45.72 247 GLN A O 1
ATOM 1899 N N . ALA A 1 248 ? -27.362 24.134 -5.566 1.00 41.38 248 ALA A N 1
ATOM 1900 C CA . ALA A 1 248 ? -28.443 25.089 -5.596 1.00 41.38 248 ALA A CA 1
ATOM 1901 C C . ALA A 1 248 ? -29.578 24.419 -6.362 1.00 41.38 248 ALA A C 1
ATOM 1903 O O . ALA A 1 248 ? -29.497 24.212 -7.575 1.00 41.38 248 ALA A O 1
ATOM 1904 N N . ALA A 1 249 ? -30.597 24.002 -5.613 1.00 40.16 249 ALA A N 1
ATOM 1905 C CA . ALA A 1 249 ? -31.834 23.491 -6.152 1.00 40.16 249 ALA A CA 1
ATOM 1906 C C . ALA A 1 249 ? -32.392 24.571 -7.078 1.00 40.16 249 ALA A C 1
ATOM 1908 O O . ALA A 1 249 ? -32.874 25.612 -6.636 1.00 40.16 249 ALA A O 1
ATOM 1909 N N . THR A 1 250 ? -32.263 24.338 -8.380 1.00 45.53 250 THR A N 1
ATOM 1910 C CA . THR A 1 250 ? -32.997 25.105 -9.376 1.00 45.53 250 THR A CA 1
ATOM 1911 C C . THR A 1 250 ? -34.441 24.609 -9.293 1.00 45.53 250 THR A C 1
ATOM 1913 O O . THR A 1 250 ? -34.657 23.402 -9.436 1.00 45.53 250 THR A O 1
ATOM 1916 N N . PRO A 1 251 ? -35.435 25.464 -9.006 1.00 43.91 251 PRO A N 1
ATOM 1917 C CA . PRO A 1 251 ? -36.821 25.029 -8.962 1.00 43.91 251 PRO A CA 1
ATOM 1918 C C . PRO A 1 251 ? -37.276 24.642 -10.372 1.00 43.91 251 PRO A C 1
ATOM 1920 O O . PRO A 1 251 ? -37.281 25.460 -11.291 1.00 43.91 251 PRO A O 1
ATOM 1923 N N . ALA A 1 252 ? -37.642 23.370 -10.532 1.00 39.75 252 ALA A N 1
ATOM 1924 C CA . ALA A 1 252 ? -38.272 22.843 -11.730 1.00 39.75 252 ALA A CA 1
ATOM 1925 C C . ALA A 1 252 ? -39.669 23.463 -11.879 1.00 39.75 252 ALA A C 1
ATOM 1927 O O . ALA A 1 252 ? -40.585 23.159 -11.114 1.00 39.75 252 ALA A O 1
ATOM 1928 N N . ALA A 1 253 ? -39.823 24.342 -12.868 1.00 41.59 253 ALA A N 1
ATOM 1929 C CA . ALA A 1 253 ? -41.126 24.777 -13.338 1.00 41.59 253 ALA A CA 1
ATOM 1930 C C . ALA A 1 253 ? -41.748 23.656 -14.178 1.00 41.59 253 ALA A C 1
ATOM 1932 O O . ALA A 1 253 ? -41.177 23.192 -15.165 1.00 41.59 253 ALA A O 1
ATOM 1933 N N . ALA A 1 254 ? -42.921 23.221 -13.733 1.00 47.09 254 ALA A N 1
ATOM 1934 C CA . ALA A 1 254 ? -43.778 22.259 -14.390 1.00 47.09 254 ALA A CA 1
ATOM 1935 C C . ALA A 1 254 ? -44.194 22.732 -15.791 1.00 47.09 254 ALA A C 1
ATOM 1937 O O . ALA A 1 254 ? -44.591 23.879 -15.989 1.00 47.09 254 ALA A O 1
ATOM 1938 N N . SER A 1 255 ? -44.196 21.815 -16.751 1.00 41.16 255 SER A N 1
ATOM 1939 C CA . SER A 1 255 ? -45.087 21.883 -17.906 1.00 41.16 255 SER A CA 1
ATOM 1940 C C . SER A 1 255 ? -45.508 20.465 -18.253 1.00 41.16 255 SER A C 1
ATOM 1942 O O . SER A 1 255 ? -44.684 19.597 -18.534 1.00 41.16 255 SER A O 1
ATOM 1944 N N . ALA A 1 256 ? -46.808 20.243 -18.107 1.00 43.03 256 ALA A N 1
ATOM 1945 C CA . ALA A 1 256 ? -47.494 19.006 -18.397 1.00 43.03 256 ALA A CA 1
ATOM 1946 C C . ALA A 1 256 ? -47.606 18.769 -19.918 1.00 43.03 256 ALA A C 1
ATOM 1948 O O . ALA A 1 256 ? -47.702 19.709 -20.702 1.00 43.03 256 ALA A O 1
ATOM 1949 N N . THR A 1 257 ? -47.582 17.477 -20.248 1.00 43.50 257 THR A N 1
ATOM 1950 C CA . THR A 1 257 ? -48.057 16.689 -21.412 1.00 43.50 257 THR A CA 1
ATOM 1951 C C . THR A 1 257 ? -49.358 17.193 -22.091 1.00 43.50 257 THR A C 1
ATOM 1953 O O . THR A 1 257 ? -49.985 18.084 -21.519 1.00 43.50 257 THR A O 1
ATOM 1956 N N . PRO A 1 258 ? -49.885 16.594 -23.201 1.00 53.62 258 PRO A N 1
ATOM 1957 C CA . PRO A 1 258 ? -49.483 15.372 -23.942 1.00 53.62 258 PRO A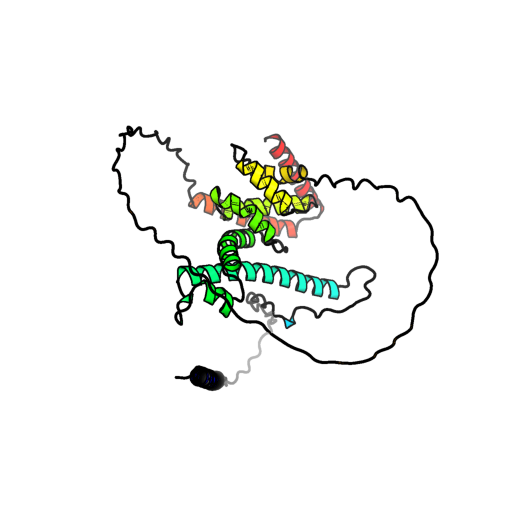 CA 1
ATOM 1958 C C . PRO A 1 258 ? -49.553 15.457 -25.494 1.00 53.62 258 PRO A C 1
ATOM 1960 O O . PRO A 1 258 ? -50.132 16.379 -26.048 1.00 53.62 258 PRO A O 1
ATOM 1963 N N . ASP A 1 259 ? -48.978 14.474 -26.202 1.00 36.00 259 ASP A N 1
ATOM 1964 C CA . ASP A 1 259 ? -49.736 13.559 -27.087 1.00 36.00 259 ASP A CA 1
ATOM 1965 C C . ASP A 1 259 ? -48.810 12.639 -27.903 1.00 36.00 259 ASP A C 1
ATOM 1967 O O . ASP A 1 259 ? -47.874 13.069 -28.576 1.00 36.00 259 ASP A O 1
ATOM 1971 N N . HIS A 1 260 ? -49.103 11.340 -27.839 1.00 43.44 260 HIS A N 1
ATOM 1972 C CA . HIS A 1 260 ? -48.584 10.323 -28.752 1.00 43.44 260 HIS A CA 1
ATOM 1973 C C . HIS A 1 260 ? -49.438 10.292 -30.027 1.00 43.44 260 HIS A C 1
ATOM 1975 O O . HIS A 1 260 ? -50.661 10.409 -29.949 1.00 43.44 260 HIS A O 1
ATOM 1981 N N . PRO A 1 261 ? -48.830 9.947 -31.173 1.00 52.12 261 PRO A N 1
ATOM 1982 C CA . PRO A 1 261 ? -49.331 8.747 -31.833 1.00 52.12 261 PRO A CA 1
ATOM 1983 C C . PRO A 1 261 ? -48.224 7.797 -32.312 1.00 52.12 261 PRO A C 1
ATOM 1985 O O . PRO A 1 261 ? -47.239 8.174 -32.937 1.00 52.12 261 PRO A O 1
ATOM 1988 N N . ASN A 1 262 ? -48.449 6.537 -31.951 1.00 48.16 262 ASN A N 1
ATOM 1989 C CA . ASN A 1 262 ? -48.252 5.295 -32.695 1.00 48.16 262 ASN A CA 1
ATOM 1990 C C . ASN A 1 262 ? -47.572 5.369 -34.085 1.00 48.16 262 ASN A C 1
ATOM 1992 O O . ASN A 1 262 ? -48.077 6.032 -34.987 1.00 48.16 262 ASN A O 1
ATOM 1996 N N . LEU A 1 263 ? -46.515 4.573 -34.283 1.00 41.06 263 LEU A N 1
ATOM 1997 C CA . LEU A 1 263 ? -46.013 4.168 -35.602 1.00 41.06 263 LEU A CA 1
ATOM 1998 C C . LEU A 1 263 ? -45.326 2.799 -35.497 1.00 41.06 263 LEU A C 1
ATOM 2000 O O . LEU A 1 263 ? -44.110 2.678 -35.368 1.00 41.06 263 LEU A O 1
ATOM 2004 N N . GLY A 1 264 ? -46.148 1.753 -35.534 1.00 46.41 264 GLY A N 1
ATOM 2005 C CA . GLY A 1 264 ? -45.768 0.525 -36.212 1.00 46.41 264 GLY A CA 1
ATOM 2006 C C . GLY A 1 264 ? -46.137 0.674 -37.683 1.00 46.41 264 GLY A C 1
ATOM 2007 O O . GLY A 1 264 ? -47.311 0.838 -37.982 1.00 46.41 264 GLY A O 1
ATOM 2008 N N . ASP A 1 265 ? -45.142 0.662 -38.564 1.00 39.28 265 ASP A N 1
ATOM 2009 C CA . ASP A 1 265 ? -45.244 0.065 -39.897 1.00 39.28 265 ASP A CA 1
ATOM 2010 C C . ASP A 1 265 ? -43.846 -0.026 -40.522 1.00 39.28 265 ASP A C 1
ATOM 2012 O O . ASP A 1 265 ? -43.158 0.966 -40.763 1.00 39.28 265 ASP A O 1
ATOM 2016 N N . MET A 1 266 ? -43.421 -1.266 -40.754 1.00 44.19 266 MET A N 1
ATOM 2017 C CA . MET A 1 266 ? -42.378 -1.617 -41.719 1.00 44.19 266 MET A CA 1
ATOM 2018 C C . MET A 1 266 ? -42.932 -1.381 -43.134 1.00 44.19 266 MET A C 1
ATOM 2020 O O . MET A 1 266 ? -44.130 -1.566 -43.351 1.00 44.19 266 MET A O 1
ATOM 2024 N N . PRO A 1 267 ? -42.086 -1.073 -44.131 1.00 52.53 267 PRO A N 1
ATOM 2025 C CA . PRO A 1 267 ? -41.653 -2.182 -44.983 1.00 52.53 267 PRO A CA 1
ATOM 2026 C C . PRO A 1 267 ? -40.216 -2.076 -45.521 1.00 52.53 267 PRO A C 1
ATOM 2028 O O . PRO A 1 267 ? -39.680 -1.012 -45.818 1.00 52.53 267 PRO A O 1
ATOM 2031 N N . THR A 1 268 ? -39.631 -3.254 -45.721 1.00 44.47 268 THR A N 1
ATOM 2032 C CA . THR A 1 268 ? -38.469 -3.540 -46.578 1.00 44.47 268 THR A CA 1
ATOM 2033 C C . THR A 1 268 ? -38.815 -3.286 -48.058 1.00 44.47 268 THR A C 1
ATOM 2035 O O . THR A 1 268 ? -39.945 -3.557 -48.466 1.00 44.47 268 THR A O 1
ATOM 2038 N N . PRO A 1 269 ? -37.862 -2.825 -48.892 1.00 51.16 269 PRO A N 1
ATOM 2039 C CA . PRO A 1 269 ? -37.309 -3.734 -49.904 1.00 51.16 269 PRO A CA 1
ATOM 2040 C C . PRO A 1 269 ? -35.786 -3.599 -50.119 1.00 51.16 269 PRO A C 1
ATOM 2042 O O . PRO A 1 269 ? -35.154 -2.608 -49.769 1.00 51.16 269 PRO A O 1
ATOM 2045 N N . ALA A 1 270 ? -35.225 -4.664 -50.692 1.00 40.81 270 ALA A N 1
ATOM 2046 C CA . ALA A 1 270 ? -33.814 -4.914 -50.989 1.00 40.81 270 ALA A CA 1
ATOM 2047 C C . ALA A 1 270 ? -33.370 -4.327 -52.373 1.00 40.81 270 ALA A C 1
ATOM 2049 O O . ALA A 1 270 ? -33.987 -3.374 -52.837 1.00 40.81 270 ALA A O 1
ATOM 2050 N N . PRO A 1 271 ? -32.332 -4.847 -53.068 1.00 64.75 271 PRO A N 1
ATOM 2051 C CA . PRO A 1 271 ? -30.945 -4.356 -53.053 1.00 64.75 271 PRO A CA 1
ATOM 2052 C C . PRO A 1 271 ? -30.403 -3.949 -54.453 1.00 64.75 271 PRO A C 1
ATOM 2054 O O . PRO A 1 271 ? -30.889 -4.442 -55.464 1.00 64.75 271 PRO A O 1
ATOM 2057 N N . ALA A 1 272 ? -29.331 -3.143 -54.537 1.00 40.44 272 ALA A N 1
ATOM 2058 C CA . ALA A 1 272 ? -28.410 -3.113 -55.697 1.00 40.44 272 ALA A CA 1
ATOM 2059 C C . ALA A 1 272 ? -27.089 -2.389 -55.336 1.00 40.44 272 ALA A C 1
ATOM 2061 O O . ALA A 1 272 ? -27.130 -1.282 -54.816 1.00 40.44 272 ALA A O 1
ATOM 2062 N N . VAL A 1 273 ? -25.935 -3.073 -55.344 1.00 43.81 273 VAL A N 1
ATOM 2063 C CA . VAL A 1 273 ? -24.898 -3.105 -56.411 1.00 43.81 273 VAL A CA 1
ATOM 2064 C C . VAL A 1 273 ? -24.174 -1.765 -56.647 1.00 43.81 273 VAL A C 1
ATOM 2066 O O . VAL A 1 273 ? -24.785 -0.814 -57.117 1.00 43.81 273 VAL A O 1
ATOM 2069 N N . GLY A 1 274 ? -22.843 -1.754 -56.456 1.00 36.75 274 GLY A N 1
ATOM 2070 C CA . GLY A 1 274 ? -21.937 -0.859 -57.201 1.00 36.75 274 GLY A CA 1
ATOM 2071 C C . GLY A 1 274 ? -20.789 -0.199 -56.422 1.00 36.75 274 GLY A C 1
ATOM 2072 O O . GLY A 1 274 ? -20.934 0.915 -55.938 1.00 36.75 274 GLY A O 1
ATOM 2073 N N . SER A 1 275 ? -19.621 -0.853 -56.390 1.00 47.84 275 SER A N 1
ATOM 2074 C CA . SER A 1 275 ? -18.273 -0.228 -56.359 1.00 47.84 275 SER A CA 1
ATOM 2075 C C . SER A 1 275 ? -18.103 0.785 -57.524 1.00 47.84 275 SER A C 1
ATOM 2077 O O . SER A 1 275 ? -18.830 0.616 -58.507 1.00 47.84 275 SER A O 1
ATOM 2079 N N . PRO A 1 276 ? -17.169 1.777 -57.513 1.00 55.00 276 PRO A N 1
ATOM 2080 C CA . PRO A 1 276 ? -15.732 1.560 -57.264 1.00 55.00 276 PRO A CA 1
ATOM 2081 C C . PRO A 1 276 ? -14.916 2.685 -56.577 1.00 55.00 276 PRO A C 1
ATOM 2083 O O . PRO A 1 276 ? -15.371 3.801 -56.361 1.00 55.00 276 PRO A O 1
ATOM 2086 N N . GLU A 1 277 ? -13.689 2.282 -56.224 1.00 44.09 277 GLU A N 1
ATOM 2087 C CA . GLU A 1 277 ? -12.386 2.982 -56.259 1.00 44.09 277 GLU A CA 1
ATOM 2088 C C . GLU A 1 277 ? -12.342 4.438 -56.776 1.00 44.09 277 GLU A C 1
ATOM 2090 O O . GLU A 1 277 ? -13.028 4.789 -57.737 1.00 44.09 277 GLU A O 1
ATOM 2095 N N . PRO A 1 278 ? -11.404 5.254 -56.254 1.00 56.47 278 PRO A N 1
ATOM 2096 C CA . PRO A 1 278 ? -10.165 5.389 -57.028 1.00 56.47 278 PRO A CA 1
ATOM 2097 C C . PRO A 1 278 ? -8.866 5.436 -56.206 1.00 56.47 278 PRO A C 1
ATOM 2099 O O . PRO A 1 278 ? -8.799 5.930 -55.080 1.00 56.47 278 PRO A O 1
ATOM 2102 N N . ALA A 1 279 ? -7.812 4.950 -56.859 1.00 45.25 279 ALA A N 1
ATOM 2103 C CA . ALA A 1 279 ? -6.415 5.065 -56.484 1.00 45.25 279 ALA A CA 1
ATOM 2104 C C . ALA A 1 279 ? -5.799 6.453 -56.775 1.00 45.25 279 ALA A C 1
ATOM 2106 O O . ALA A 1 279 ? -6.225 7.172 -57.675 1.00 45.25 279 ALA A O 1
ATOM 2107 N N . ASN A 1 280 ? -4.661 6.679 -56.103 1.00 39.28 280 ASN A N 1
ATOM 2108 C CA . ASN A 1 280 ? -3.473 7.438 -56.528 1.00 39.28 280 ASN A CA 1
ATOM 2109 C C . ASN A 1 280 ? -3.505 8.978 -56.561 1.00 39.28 280 ASN A C 1
ATOM 2111 O O . ASN A 1 280 ? -4.124 9.585 -57.424 1.00 39.28 280 ASN A O 1
ATOM 2115 N N . THR A 1 281 ? -2.620 9.614 -55.779 1.00 38.81 281 THR A N 1
ATOM 2116 C CA . THR A 1 281 ? -1.359 10.189 -56.308 1.00 38.81 281 THR A CA 1
ATOM 2117 C C . THR A 1 281 ? -0.426 10.699 -55.203 1.00 38.81 281 THR A C 1
ATOM 2119 O O . THR A 1 281 ? -0.845 11.103 -54.124 1.00 38.81 281 THR A O 1
ATOM 2122 N N . ALA A 1 282 ? 0.869 10.620 -55.504 1.00 41.38 282 ALA A N 1
ATOM 2123 C CA . ALA A 1 282 ? 2.019 10.933 -54.669 1.00 41.38 282 ALA A CA 1
ATOM 2124 C C . ALA A 1 282 ? 2.448 12.416 -54.722 1.00 41.38 282 ALA A C 1
ATOM 2126 O O . ALA A 1 282 ? 2.269 13.068 -55.746 1.00 41.38 282 ALA A O 1
ATOM 2127 N N . ALA A 1 283 ? 3.124 12.885 -53.667 1.00 38.00 283 ALA A N 1
ATOM 2128 C CA . ALA A 1 283 ? 4.138 13.957 -53.664 1.00 38.00 283 ALA A CA 1
ATOM 2129 C C . ALA A 1 283 ? 4.926 13.824 -52.337 1.00 38.00 283 ALA A C 1
ATOM 2131 O O . ALA A 1 283 ? 4.312 13.827 -51.277 1.00 38.00 283 ALA A O 1
ATOM 2132 N N . ALA A 1 284 ? 6.207 13.444 -52.275 1.00 40.09 284 ALA A N 1
ATOM 2133 C CA . ALA A 1 284 ? 7.427 14.097 -52.768 1.00 40.09 284 ALA A CA 1
ATOM 2134 C C . ALA A 1 284 ? 7.685 15.483 -52.134 1.00 40.09 284 ALA A C 1
ATOM 2136 O O . ALA A 1 284 ? 6.996 16.451 -52.432 1.00 40.09 284 ALA A O 1
ATOM 2137 N N . GLY A 1 285 ? 8.719 15.542 -51.288 1.00 35.44 285 GLY A N 1
ATOM 2138 C CA . GLY A 1 285 ? 9.285 16.727 -50.629 1.00 35.44 285 GLY A CA 1
ATOM 2139 C C . GLY A 1 285 ? 10.148 16.248 -49.455 1.00 35.44 285 GLY A C 1
ATOM 2140 O O . GLY A 1 285 ? 9.621 15.991 -48.382 1.00 35.44 285 GLY A O 1
ATOM 2141 N N . SER A 1 286 ? 11.396 15.812 -49.655 1.00 37.56 286 SER A N 1
ATOM 2142 C CA . SER A 1 286 ? 12.603 16.627 -49.893 1.00 37.56 286 SER A CA 1
ATOM 2143 C C . SER A 1 286 ? 12.715 17.805 -48.926 1.00 37.56 286 SER A C 1
ATOM 2145 O O . SER A 1 286 ? 11.984 18.783 -49.037 1.00 37.56 286 SER A O 1
ATOM 2147 N N . GLY A 1 287 ? 13.658 17.689 -47.993 1.00 36.09 287 GLY A N 1
ATOM 2148 C CA . GLY A 1 287 ? 13.982 18.692 -46.986 1.00 36.09 287 GLY A CA 1
ATOM 2149 C C . GLY A 1 287 ? 15.210 18.268 -46.189 1.00 36.09 287 GLY A C 1
ATOM 2150 O O . GLY A 1 287 ? 15.116 17.980 -45.000 1.00 36.09 287 GLY A O 1
ATOM 2151 N N . GLU A 1 288 ? 16.342 18.166 -46.885 1.00 36.38 288 GLU A N 1
ATOM 2152 C CA . GLU A 1 288 ? 17.682 18.215 -46.301 1.00 36.38 288 GLU A CA 1
ATOM 2153 C C . GLU A 1 288 ? 17.823 19.448 -45.399 1.00 36.38 288 GLU A C 1
ATOM 2155 O O . GLU A 1 288 ? 17.406 20.537 -45.779 1.00 36.38 288 GLU A O 1
ATOM 2160 N N . ASN A 1 289 ? 18.463 19.289 -44.239 1.00 43.19 289 ASN A N 1
ATOM 2161 C CA . ASN A 1 289 ? 19.305 20.330 -43.653 1.00 43.19 289 ASN A CA 1
ATOM 2162 C C . ASN A 1 289 ? 20.365 19.677 -42.756 1.00 43.19 289 ASN A C 1
ATOM 2164 O O . ASN A 1 289 ? 20.124 19.317 -41.604 1.00 43.19 289 ASN A O 1
ATOM 2168 N N . LEU A 1 290 ? 21.547 19.510 -43.350 1.00 43.75 290 LEU A N 1
ATOM 2169 C CA . LEU A 1 290 ? 22.838 19.362 -42.688 1.00 43.75 290 LEU A CA 1
ATOM 2170 C C . LEU A 1 290 ? 23.418 20.756 -42.410 1.00 43.75 290 LEU A C 1
ATOM 2172 O O . LEU A 1 290 ? 23.406 21.592 -43.308 1.00 43.75 290 LEU A O 1
ATOM 2176 N N . ALA A 1 291 ? 23.983 20.927 -41.211 1.00 38.00 291 ALA A N 1
ATOM 2177 C CA . ALA A 1 291 ? 25.034 21.864 -40.762 1.00 38.00 291 ALA A CA 1
ATOM 2178 C C . ALA A 1 291 ? 24.669 22.307 -39.333 1.00 38.00 291 ALA A C 1
ATOM 2180 O O . ALA A 1 291 ? 23.552 22.737 -39.088 1.00 38.00 291 ALA A O 1
ATOM 2181 N N . GLY A 1 292 ? 25.494 22.148 -38.301 1.00 37.12 292 GLY A N 1
ATOM 2182 C CA . GLY A 1 292 ? 26.918 22.459 -38.236 1.00 37.12 292 GLY A CA 1
ATOM 2183 C C . GLY A 1 292 ? 27.077 23.653 -37.284 1.00 37.12 292 GLY A C 1
ATOM 2184 O O . GLY A 1 292 ? 26.544 24.720 -37.557 1.00 37.12 292 GLY A O 1
ATOM 2185 N N . GLY A 1 293 ? 27.771 23.470 -36.159 1.00 35.16 293 GLY A N 1
ATOM 2186 C CA . GLY A 1 293 ? 28.038 24.534 -35.179 1.00 35.16 293 GLY A CA 1
ATOM 2187 C C . GLY A 1 293 ? 28.325 23.936 -33.802 1.00 35.16 293 GLY A C 1
ATOM 2188 O O . GLY A 1 293 ? 27.405 23.612 -33.067 1.00 35.16 293 GLY A O 1
ATOM 2189 N N . ALA A 1 294 ? 29.552 23.490 -33.537 1.00 37.72 294 ALA A N 1
ATOM 2190 C CA . ALA A 1 294 ? 30.652 24.312 -33.023 1.00 37.72 294 ALA A CA 1
ATOM 2191 C C . ALA A 1 294 ? 30.403 24.784 -31.578 1.00 37.72 294 ALA A C 1
ATOM 2193 O O . ALA A 1 294 ? 29.573 25.646 -31.306 1.00 37.72 294 ALA A O 1
ATOM 2194 N N . ALA A 1 295 ? 31.167 24.180 -30.669 1.00 45.28 295 ALA A N 1
ATOM 2195 C CA . ALA A 1 295 ? 31.299 24.567 -29.275 1.00 45.28 295 ALA A CA 1
ATOM 2196 C C . ALA A 1 295 ? 31.864 25.988 -29.126 1.00 45.28 295 ALA A C 1
ATOM 2198 O O . ALA A 1 295 ? 32.709 26.401 -29.924 1.00 45.28 295 ALA A O 1
ATOM 2199 N N . PRO A 1 296 ? 31.524 26.658 -28.019 1.00 57.91 296 PRO A N 1
ATOM 2200 C CA . PRO A 1 296 ? 32.498 27.495 -27.345 1.00 57.91 296 PRO A CA 1
ATOM 2201 C C . PRO A 1 296 ? 32.743 27.022 -25.909 1.00 57.91 296 PRO A C 1
ATOM 2203 O O . PRO A 1 296 ? 31.828 26.805 -25.116 1.00 57.91 296 PRO A O 1
ATOM 2206 N N . ALA A 1 297 ? 34.030 26.890 -25.601 1.00 47.84 297 ALA A N 1
ATOM 2207 C CA . ALA A 1 297 ? 34.555 26.944 -24.253 1.00 47.84 297 ALA A CA 1
ATOM 2208 C C . ALA A 1 297 ? 34.336 28.357 -23.682 1.00 47.84 297 ALA A C 1
ATOM 2210 O O . ALA A 1 297 ? 34.646 29.346 -24.343 1.00 47.84 297 ALA A O 1
ATOM 2211 N N . GLY A 1 298 ? 33.819 28.430 -22.460 1.00 38.06 298 GLY A N 1
ATOM 2212 C CA . GLY A 1 298 ? 33.753 29.628 -21.625 1.00 38.06 298 GLY A CA 1
ATOM 2213 C C . GLY A 1 298 ? 33.587 29.150 -20.184 1.00 38.06 298 GLY A C 1
ATOM 2214 O O . GLY A 1 298 ? 32.605 28.492 -19.862 1.00 38.06 298 GLY A O 1
ATOM 2215 N N . ASP A 1 299 ? 34.684 29.087 -19.441 1.00 41.72 299 ASP A N 1
ATOM 2216 C CA . ASP A 1 299 ? 35.100 30.117 -18.483 1.00 41.72 299 ASP A CA 1
ATOM 2217 C C . ASP A 1 299 ? 34.294 30.007 -17.175 1.00 41.72 299 ASP A C 1
ATOM 2219 O O . ASP A 1 299 ? 33.156 30.458 -17.050 1.00 41.72 299 ASP A O 1
ATOM 2223 N N . ARG A 1 300 ? 34.883 29.273 -16.224 1.00 40.59 300 ARG A N 1
ATOM 2224 C CA . ARG A 1 300 ? 34.362 29.014 -14.878 1.00 40.59 300 ARG A CA 1
ATOM 2225 C C . ARG A 1 300 ? 35.005 30.046 -13.944 1.00 40.59 300 ARG A C 1
ATOM 2227 O O . ARG A 1 300 ? 36.222 29.988 -13.793 1.00 40.59 300 ARG A O 1
ATOM 2234 N N . PRO A 1 301 ? 34.248 30.948 -13.302 1.00 56.38 301 PRO A N 1
ATOM 2235 C CA . PRO A 1 301 ? 34.806 31.783 -12.251 1.00 56.38 301 PRO A CA 1
ATOM 2236 C C . PRO A 1 301 ? 35.026 30.955 -10.978 1.00 56.38 301 PRO A C 1
ATOM 2238 O O . PRO A 1 301 ? 34.118 30.270 -10.500 1.00 56.38 301 PRO A O 1
ATOM 2241 N N . ASP A 1 302 ? 36.246 31.044 -10.448 1.00 47.19 302 ASP A N 1
ATOM 2242 C CA . ASP A 1 302 ? 36.624 30.618 -9.103 1.00 47.19 302 ASP A CA 1
ATOM 2243 C C . ASP A 1 302 ? 35.717 31.291 -8.064 1.00 47.19 302 ASP A C 1
ATOM 2245 O O . ASP A 1 302 ? 35.681 32.519 -7.945 1.00 47.19 302 ASP A O 1
ATOM 2249 N N . LEU A 1 303 ? 34.997 30.476 -7.291 1.00 51.00 303 LEU A N 1
ATOM 2250 C CA . LEU A 1 303 ? 34.316 30.902 -6.073 1.00 51.00 303 LEU A CA 1
ATOM 2251 C C . LEU A 1 303 ? 35.075 30.353 -4.857 1.00 51.00 303 LEU A C 1
ATOM 2253 O O . LEU A 1 303 ? 35.443 29.175 -4.849 1.00 51.00 303 LEU A O 1
ATOM 2257 N N . PRO A 1 304 ? 35.318 31.185 -3.830 1.00 52.34 304 PRO A N 1
ATOM 2258 C CA . PRO A 1 304 ? 36.095 30.808 -2.662 1.00 52.34 304 PRO A CA 1
ATOM 2259 C C . PRO A 1 304 ? 35.345 29.805 -1.780 1.00 52.34 304 PRO A C 1
ATOM 2261 O O . PRO A 1 304 ? 34.217 30.035 -1.346 1.00 52.34 304 PRO A O 1
ATOM 2264 N N . THR A 1 305 ? 36.037 28.709 -1.479 1.00 48.91 305 THR A N 1
ATOM 2265 C CA . THR A 1 305 ? 35.743 27.747 -0.417 1.00 48.91 305 THR A CA 1
ATOM 2266 C C . THR A 1 305 ? 35.686 28.459 0.936 1.00 48.91 305 THR A C 1
ATOM 2268 O O . THR A 1 305 ? 36.716 28.692 1.565 1.00 48.91 305 THR A O 1
ATOM 2271 N N . ALA A 1 306 ? 34.482 28.800 1.392 1.00 45.03 306 ALA A N 1
ATOM 2272 C CA . ALA A 1 306 ? 34.202 29.093 2.791 1.00 45.03 306 ALA A CA 1
ATOM 2273 C C . ALA A 1 306 ? 33.530 27.855 3.395 1.00 45.03 306 ALA A C 1
ATOM 2275 O O . ALA A 1 306 ? 32.418 27.490 3.014 1.00 45.03 306 ALA A O 1
ATOM 2276 N N . ALA A 1 307 ? 34.255 27.176 4.281 1.00 47.75 307 ALA A N 1
ATOM 2277 C CA . ALA A 1 307 ? 33.730 26.082 5.081 1.00 47.75 307 ALA A CA 1
ATOM 2278 C C . ALA A 1 307 ? 32.590 26.608 5.973 1.00 47.75 307 ALA A C 1
ATOM 2280 O O . ALA A 1 307 ? 32.803 27.596 6.675 1.00 47.75 307 ALA A O 1
ATOM 2281 N N . PRO A 1 308 ? 31.394 25.995 5.967 1.00 52.62 308 PRO A N 1
ATOM 2282 C CA . PRO A 1 308 ? 30.467 26.183 7.065 1.00 52.62 308 PRO A CA 1
ATOM 2283 C C . PRO A 1 308 ? 30.999 25.400 8.267 1.00 52.62 308 PRO A C 1
ATOM 2285 O O . PRO A 1 308 ? 31.244 24.195 8.166 1.00 52.62 308 PRO A O 1
ATOM 2288 N N . ASP A 1 309 ? 31.178 26.098 9.386 1.00 46.97 309 ASP A N 1
ATOM 2289 C CA . ASP A 1 309 ? 31.325 25.498 10.705 1.00 46.97 309 ASP A CA 1
ATOM 2290 C C . ASP A 1 309 ? 30.141 24.547 10.928 1.00 46.97 309 ASP A C 1
ATOM 2292 O O . ASP A 1 309 ? 29.008 24.965 11.173 1.00 46.97 309 ASP A O 1
ATOM 2296 N N . GLN A 1 310 ? 30.392 23.247 10.764 1.00 38.00 310 GLN A N 1
ATOM 2297 C CA . GLN A 1 310 ? 29.492 22.212 11.241 1.00 38.00 310 GLN A CA 1
ATOM 2298 C C . GLN A 1 310 ? 29.586 22.228 12.759 1.00 38.00 310 GLN A C 1
ATOM 2300 O O . GLN A 1 310 ? 30.508 21.673 13.352 1.00 38.00 310 GLN A O 1
ATOM 2305 N N . GLU A 1 311 ? 28.619 22.896 13.374 1.00 45.12 311 GLU A N 1
ATOM 2306 C CA . GLU A 1 311 ? 28.264 22.709 14.768 1.00 45.12 311 GLU A CA 1
ATOM 2307 C C . GLU A 1 311 ? 27.869 21.232 14.935 1.00 45.12 311 GLU A C 1
ATOM 2309 O O . GLU A 1 311 ? 26.750 20.811 14.638 1.00 45.12 311 GLU A O 1
ATOM 2314 N N . THR A 1 312 ? 28.846 20.400 15.301 1.00 34.25 312 THR A N 1
ATOM 2315 C CA . THR A 1 312 ? 28.628 19.037 15.780 1.00 34.25 312 THR A CA 1
ATOM 2316 C C . THR A 1 312 ? 27.763 19.136 17.024 1.00 34.25 312 THR A C 1
ATOM 2318 O O . THR A 1 312 ? 28.255 19.372 18.123 1.00 34.25 312 THR A O 1
ATOM 2321 N N . ILE A 1 313 ? 26.455 18.980 16.838 1.00 41.44 313 ILE A N 1
ATOM 2322 C CA . ILE A 1 313 ? 25.543 18.635 17.917 1.00 41.44 313 ILE A CA 1
ATOM 2323 C C . ILE A 1 313 ? 26.016 17.265 18.399 1.00 41.44 313 ILE A C 1
ATOM 2325 O O . ILE A 1 313 ? 25.869 16.268 17.688 1.00 41.44 313 ILE A O 1
ATOM 2329 N N . GLU A 1 314 ? 26.651 17.233 19.571 1.00 38.41 314 GLU A N 1
ATOM 2330 C CA . GLU A 1 314 ? 26.869 16.015 20.344 1.00 38.41 314 GLU A CA 1
ATOM 2331 C C . GLU A 1 314 ? 25.489 15.425 20.647 1.00 38.41 314 GLU A C 1
ATOM 2333 O O . GLU A 1 314 ? 24.855 15.724 21.656 1.00 38.41 314 GLU A O 1
ATOM 2338 N N . GLY A 1 315 ? 24.979 14.622 19.714 1.00 41.16 315 GLY A N 1
ATOM 2339 C CA . GLY A 1 315 ? 23.928 13.672 20.006 1.00 41.16 315 GLY A CA 1
ATOM 2340 C C . GLY A 1 315 ? 24.503 12.736 21.051 1.00 41.16 315 GLY A C 1
ATOM 2341 O O . GLY A 1 315 ? 25.339 11.897 20.724 1.00 41.16 315 GLY A O 1
ATOM 2342 N N . GLU A 1 316 ? 24.111 12.947 22.304 1.00 50.56 316 GLU A N 1
ATOM 2343 C CA . GLU A 1 316 ? 24.302 12.007 23.397 1.00 50.56 316 GLU A CA 1
ATOM 2344 C C . GLU A 1 316 ? 23.824 10.646 22.886 1.00 50.56 316 GLU A C 1
ATOM 2346 O O . GLU A 1 316 ? 22.625 10.406 22.726 1.00 50.56 316 GLU A O 1
ATOM 2351 N N . ILE A 1 317 ? 24.784 9.800 22.503 1.00 41.25 317 ILE A N 1
ATOM 2352 C CA . ILE A 1 317 ? 24.544 8.430 22.076 1.00 41.25 317 ILE A CA 1
ATOM 2353 C C . ILE A 1 317 ? 23.956 7.759 23.308 1.00 41.25 317 ILE A C 1
ATOM 2355 O O . ILE A 1 317 ? 24.673 7.404 24.242 1.00 41.25 317 ILE A O 1
ATOM 2359 N N . VAL A 1 318 ? 22.629 7.670 23.348 1.00 55.81 318 VAL A N 1
ATOM 2360 C CA . VAL A 1 318 ? 21.931 6.834 24.311 1.00 55.81 318 VAL A CA 1
ATOM 2361 C C . VAL A 1 318 ? 22.466 5.433 24.065 1.00 55.81 318 VAL A C 1
ATOM 2363 O O . VAL A 1 318 ? 22.206 4.870 23.007 1.00 55.81 318 VAL A O 1
ATOM 2366 N N . ASP A 1 319 ? 23.266 4.924 25.006 1.00 77.38 319 ASP A N 1
ATOM 2367 C CA . ASP A 1 319 ? 23.814 3.568 24.967 1.00 77.38 319 ASP A CA 1
ATOM 2368 C C . ASP A 1 319 ? 22.717 2.602 24.514 1.00 77.38 319 ASP A C 1
ATOM 2370 O O . ASP A 1 319 ? 21.700 2.449 25.201 1.00 77.38 319 ASP A O 1
ATOM 2374 N N . ASP A 1 320 ? 22.921 1.932 23.380 1.00 74.56 320 ASP A N 1
ATOM 2375 C CA . ASP A 1 320 ? 21.984 0.930 22.861 1.00 74.56 320 ASP A CA 1
ATOM 2376 C C . ASP A 1 320 ? 21.690 -0.150 23.920 1.00 74.56 320 ASP A C 1
ATOM 2378 O O . ASP A 1 320 ? 20.585 -0.691 23.991 1.00 74.56 320 ASP A O 1
ATOM 2382 N N . GLU A 1 321 ? 22.642 -0.401 24.826 1.00 73.50 321 GLU A N 1
ATOM 2383 C CA . GLU A 1 321 ? 22.466 -1.270 25.992 1.00 73.50 321 GLU A CA 1
ATOM 2384 C C . GLU A 1 321 ? 21.453 -0.721 27.008 1.00 73.50 321 GLU A C 1
ATOM 2386 O O . GLU A 1 321 ? 20.633 -1.477 27.532 1.00 73.50 321 GLU A O 1
ATOM 2391 N N . ARG A 1 322 ? 21.451 0.593 27.271 1.00 70.56 322 ARG A N 1
ATOM 2392 C CA . ARG A 1 322 ? 20.451 1.234 28.140 1.00 70.56 322 ARG A CA 1
ATOM 2393 C C . ARG A 1 322 ? 19.077 1.248 27.486 1.00 70.56 322 ARG A C 1
ATOM 2395 O O . ARG A 1 322 ? 18.091 0.990 28.176 1.00 70.56 322 ARG A O 1
ATOM 2402 N N . ALA A 1 323 ? 19.005 1.502 26.179 1.00 70.56 323 ALA A N 1
ATOM 2403 C CA . ALA A 1 323 ? 17.751 1.436 25.434 1.00 70.56 323 ALA A CA 1
ATOM 2404 C C . ALA A 1 323 ? 17.165 0.013 25.463 1.00 70.56 323 ALA A C 1
ATOM 2406 O O . ALA A 1 323 ? 15.988 -0.159 25.784 1.00 70.56 323 ALA A O 1
ATOM 2407 N N . ALA A 1 324 ? 17.991 -1.011 25.228 1.00 81.50 324 ALA A N 1
ATOM 2408 C CA . ALA A 1 324 ? 17.584 -2.413 25.297 1.00 81.50 324 ALA A CA 1
ATOM 2409 C C . ALA A 1 324 ? 17.162 -2.836 26.715 1.00 81.50 324 ALA A C 1
ATOM 2411 O O . ALA A 1 324 ? 16.133 -3.496 26.877 1.00 81.50 324 ALA A O 1
ATOM 2412 N N . ALA A 1 325 ? 17.901 -2.421 27.750 1.00 81.25 325 ALA A N 1
ATOM 2413 C CA . ALA A 1 325 ? 17.554 -2.703 29.143 1.00 81.25 325 ALA A CA 1
ATOM 2414 C C . ALA A 1 325 ? 16.225 -2.047 29.551 1.00 81.25 325 ALA A C 1
ATOM 2416 O O . ALA A 1 325 ? 15.396 -2.676 30.214 1.00 81.25 325 ALA A O 1
ATOM 2417 N N . LEU A 1 326 ? 15.985 -0.807 29.115 1.00 80.50 326 LEU A N 1
ATOM 2418 C CA . LEU A 1 326 ? 14.731 -0.104 29.367 1.00 80.50 326 LEU A CA 1
ATOM 2419 C C . LEU A 1 326 ? 13.556 -0.804 28.671 1.00 80.50 326 LEU A C 1
ATOM 2421 O O . LEU A 1 326 ? 12.533 -1.053 29.310 1.00 80.50 326 LEU A O 1
ATOM 2425 N N . LEU A 1 327 ? 13.720 -1.211 27.410 1.00 80.12 327 LEU A N 1
ATOM 2426 C CA . LEU A 1 327 ? 12.700 -1.947 26.655 1.00 80.12 327 LEU A CA 1
ATOM 2427 C C . LEU A 1 327 ? 12.377 -3.304 27.304 1.00 80.12 327 LEU A C 1
ATOM 2429 O O . LEU A 1 327 ? 11.204 -3.637 27.475 1.00 80.12 327 LEU A O 1
ATOM 2433 N N . ALA A 1 328 ? 13.397 -4.041 27.755 1.00 85.44 328 ALA A N 1
ATOM 2434 C CA . ALA A 1 328 ? 13.222 -5.296 28.485 1.00 85.44 328 ALA A CA 1
ATOM 2435 C C . ALA A 1 328 ? 12.482 -5.090 29.821 1.00 85.44 328 ALA A C 1
ATOM 2437 O O . ALA A 1 328 ? 11.574 -5.853 30.150 1.00 85.44 328 ALA A O 1
ATOM 2438 N N . SER A 1 329 ? 12.814 -4.030 30.569 1.00 79.31 329 SER A N 1
ATOM 2439 C CA . SER A 1 329 ? 12.117 -3.697 31.819 1.00 79.31 329 SER A CA 1
ATOM 2440 C C . SER A 1 329 ? 10.650 -3.310 31.599 1.00 79.31 329 SER A C 1
ATOM 2442 O O . SER A 1 329 ? 9.786 -3.739 32.361 1.00 79.31 329 SER A O 1
ATOM 2444 N N . LEU A 1 330 ? 10.348 -2.569 30.525 1.00 81.62 330 LEU A N 1
ATOM 2445 C CA . LEU A 1 330 ? 8.981 -2.201 30.153 1.00 81.62 330 LEU A CA 1
ATOM 2446 C C . LEU A 1 330 ? 8.167 -3.425 29.731 1.00 81.62 330 LEU A C 1
ATOM 2448 O O . LEU A 1 330 ? 7.005 -3.548 30.114 1.00 81.62 330 LEU A O 1
ATOM 2452 N N . GLN A 1 331 ? 8.774 -4.351 28.984 1.00 80.31 331 GLN A N 1
ATOM 2453 C CA . GLN A 1 331 ? 8.125 -5.605 28.607 1.00 80.31 331 GLN A CA 1
ATOM 2454 C C . GLN A 1 331 ? 7.805 -6.455 29.835 1.00 80.31 331 GLN A C 1
ATOM 2456 O O . GLN A 1 331 ? 6.648 -6.849 29.990 1.00 80.31 331 GLN A O 1
ATOM 2461 N N . ALA A 1 332 ? 8.782 -6.651 30.729 1.00 80.94 332 ALA A N 1
ATOM 2462 C CA . ALA A 1 332 ? 8.603 -7.389 31.978 1.00 80.94 332 ALA A CA 1
ATOM 2463 C C . ALA A 1 332 ? 7.495 -6.773 32.848 1.00 80.94 332 ALA A C 1
ATOM 2465 O O . ALA A 1 332 ? 6.592 -7.486 33.292 1.00 80.94 332 ALA A O 1
ATOM 2466 N N . ALA A 1 333 ? 7.506 -5.446 33.009 1.00 74.81 333 ALA A N 1
ATOM 2467 C CA . ALA A 1 333 ? 6.461 -4.721 33.722 1.00 74.81 333 ALA A CA 1
ATOM 2468 C C . ALA A 1 333 ? 5.085 -4.902 33.062 1.00 74.81 333 ALA A C 1
ATOM 2470 O O . ALA A 1 333 ? 4.101 -5.108 33.766 1.00 74.81 333 ALA A O 1
ATOM 2471 N N . SER A 1 334 ? 5.003 -4.884 31.725 1.00 81.50 334 SER A N 1
ATOM 2472 C CA . SER A 1 334 ? 3.730 -5.083 31.020 1.00 81.50 334 SER A CA 1
ATOM 2473 C C . SER A 1 334 ? 3.148 -6.479 31.253 1.00 81.50 334 SER A C 1
ATOM 2475 O O . SER A 1 334 ? 1.944 -6.599 31.461 1.00 81.50 334 SER A O 1
ATOM 2477 N N . THR A 1 335 ? 3.985 -7.522 31.291 1.00 82.94 335 THR A N 1
ATOM 2478 C CA . THR A 1 335 ? 3.541 -8.892 31.581 1.00 82.94 335 THR A CA 1
ATOM 2479 C C . THR A 1 335 ? 3.019 -9.030 33.005 1.00 82.94 335 THR A C 1
ATOM 2481 O O . THR A 1 335 ? 1.925 -9.557 33.181 1.00 82.94 335 THR A O 1
ATOM 2484 N N . THR A 1 336 ? 3.731 -8.490 34.001 1.00 80.38 336 THR A N 1
ATOM 2485 C CA . THR A 1 336 ? 3.271 -8.509 35.400 1.00 80.38 336 THR A CA 1
ATOM 2486 C C . THR A 1 336 ? 1.959 -7.745 35.561 1.00 80.38 336 THR A C 1
ATOM 2488 O O . THR A 1 336 ? 1.016 -8.254 36.158 1.00 80.38 336 THR A O 1
ATOM 2491 N N . ILE A 1 337 ? 1.852 -6.559 34.951 1.00 80.06 337 ILE A N 1
ATOM 2492 C CA . ILE A 1 337 ? 0.617 -5.768 34.976 1.00 80.06 337 ILE A CA 1
ATOM 2493 C C . ILE A 1 337 ? -0.533 -6.541 34.323 1.00 80.06 337 ILE A C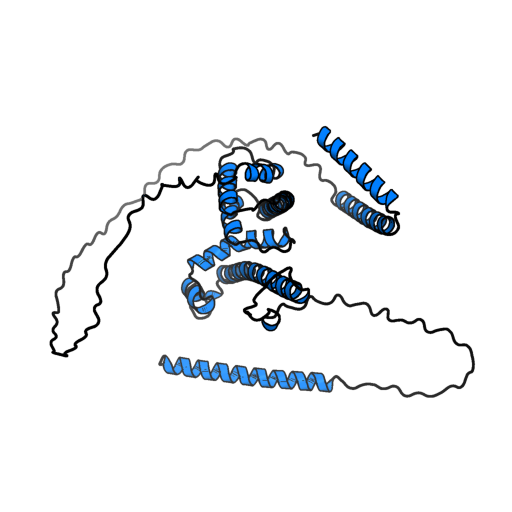 1
ATOM 2495 O O . ILE A 1 337 ? -1.645 -6.516 34.837 1.00 80.06 337 ILE A O 1
ATOM 2499 N N . ASN A 1 338 ? -0.295 -7.241 33.213 1.00 80.06 338 ASN A N 1
ATOM 2500 C CA . ASN A 1 338 ? -1.350 -7.977 32.523 1.00 80.06 338 ASN A CA 1
ATOM 2501 C C . ASN A 1 338 ? -1.856 -9.177 33.345 1.00 80.06 338 ASN A C 1
ATOM 2503 O O . ASN A 1 338 ? -3.063 -9.402 33.421 1.00 80.06 338 ASN A O 1
ATOM 2507 N N . GLU A 1 339 ? -0.961 -9.911 34.012 1.00 82.81 339 GLU A N 1
ATOM 2508 C CA . GLU A 1 339 ? -1.336 -10.998 34.930 1.00 82.81 339 GLU A CA 1
ATOM 2509 C C . GLU A 1 339 ? -2.123 -10.481 36.146 1.00 82.81 339 GLU A C 1
ATOM 2511 O O . GLU A 1 339 ? -3.173 -11.034 36.494 1.00 82.81 339 GLU A O 1
ATOM 2516 N N . ASP A 1 340 ? -1.691 -9.365 36.737 1.00 79.50 340 ASP A N 1
ATOM 2517 C CA . ASP A 1 340 ? -2.381 -8.737 37.867 1.00 79.50 340 ASP A CA 1
ATOM 2518 C C . ASP A 1 340 ? -3.755 -8.174 37.458 1.00 79.50 340 ASP A C 1
ATOM 2520 O O . ASP A 1 340 ? -4.734 -8.302 38.197 1.00 79.50 340 ASP A O 1
ATOM 2524 N N . LEU A 1 341 ? -3.879 -7.610 36.251 1.00 85.44 341 LEU A N 1
ATOM 2525 C CA . LEU A 1 341 ? -5.150 -7.111 35.715 1.00 85.44 341 LEU A CA 1
ATOM 2526 C C . LEU A 1 341 ? -6.168 -8.233 35.474 1.00 85.44 341 LEU A C 1
ATOM 2528 O O . LEU A 1 341 ? -7.367 -7.997 35.628 1.00 85.44 341 LEU A O 1
ATOM 2532 N N . HIS A 1 342 ? -5.721 -9.448 35.143 1.00 85.62 342 HIS A N 1
ATOM 2533 C CA . HIS A 1 342 ? -6.611 -10.600 34.964 1.00 85.62 342 HIS A CA 1
ATOM 2534 C C . HIS A 1 342 ? -7.228 -11.102 36.274 1.00 85.62 342 HIS A C 1
ATOM 2536 O O . HIS A 1 342 ? -8.311 -11.690 36.252 1.00 85.62 342 HIS A O 1
ATOM 2542 N N . THR A 1 343 ? -6.574 -10.857 37.410 1.00 89.75 343 THR A N 1
ATOM 2543 C CA . THR A 1 343 ? -7.076 -11.239 38.740 1.00 89.75 343 THR A CA 1
ATOM 2544 C C . THR A 1 343 ? -7.696 -10.066 39.508 1.00 89.75 343 THR A C 1
ATOM 2546 O O . THR A 1 343 ? -8.331 -10.264 40.548 1.00 89.75 343 THR A O 1
ATOM 2549 N N . ALA A 1 344 ? -7.567 -8.843 38.989 1.00 89.25 344 ALA A N 1
ATOM 2550 C CA . ALA A 1 344 ? -8.065 -7.630 39.616 1.00 89.25 344 ALA A CA 1
ATOM 2551 C C . ALA A 1 344 ? -9.600 -7.559 39.643 1.00 89.25 344 ALA A C 1
ATOM 2553 O O . ALA A 1 344 ? -10.303 -7.851 38.674 1.00 89.25 344 ALA A O 1
ATOM 2554 N N . THR A 1 345 ? -10.144 -7.086 40.767 1.00 94.00 345 THR A N 1
ATOM 2555 C CA . THR A 1 345 ? -11.588 -6.851 40.883 1.00 94.00 345 THR A CA 1
ATOM 2556 C C . THR A 1 345 ? -12.032 -5.673 39.999 1.00 94.00 345 THR A C 1
ATOM 2558 O O . THR A 1 345 ? -11.251 -4.740 39.781 1.00 94.00 345 THR A O 1
ATOM 2561 N N . PRO A 1 346 ? -13.303 -5.622 39.553 1.00 90.94 346 PRO A N 1
ATOM 2562 C CA . PRO A 1 346 ? -13.821 -4.506 38.754 1.00 90.94 346 PRO A CA 1
ATOM 2563 C C . PRO A 1 346 ? -13.639 -3.125 39.407 1.00 90.94 346 PRO A C 1
ATOM 2565 O O . PRO A 1 346 ? -13.446 -2.129 38.712 1.00 90.94 346 PRO A O 1
ATOM 2568 N N . ALA A 1 347 ? -13.666 -3.056 40.743 1.00 85.50 347 ALA A N 1
ATOM 2569 C CA . ALA A 1 347 ? -13.418 -1.822 41.487 1.00 85.50 347 ALA A CA 1
ATOM 2570 C C . ALA A 1 347 ? -11.961 -1.349 41.347 1.00 85.50 347 ALA A C 1
ATOM 2572 O O . ALA A 1 347 ? -11.716 -0.162 41.130 1.00 85.50 347 ALA A O 1
ATOM 2573 N N . THR A 1 348 ? -11.004 -2.278 41.404 1.00 85.62 348 THR A N 1
ATOM 2574 C CA . THR A 1 348 ? -9.576 -2.001 41.202 1.00 85.62 348 THR A CA 1
ATOM 2575 C C . THR A 1 348 ? -9.307 -1.521 39.775 1.00 85.62 348 THR A C 1
ATOM 2577 O O . THR A 1 348 ? -8.637 -0.509 39.587 1.00 85.62 348 THR A O 1
ATOM 2580 N N . LEU A 1 349 ? -9.899 -2.178 38.771 1.00 85.75 349 LEU A N 1
ATOM 2581 C CA . LEU A 1 349 ? -9.780 -1.772 37.365 1.00 85.75 349 LEU A CA 1
ATOM 2582 C C . LEU A 1 349 ? -10.321 -0.356 37.127 1.00 85.75 349 LEU A C 1
ATOM 2584 O O . LEU A 1 349 ? -9.704 0.439 36.417 1.00 85.75 349 LEU A O 1
ATOM 2588 N N . LYS A 1 350 ? -11.447 -0.009 37.764 1.00 87.19 350 LYS A N 1
ATOM 2589 C CA . LYS A 1 350 ? -12.021 1.338 37.688 1.00 87.19 350 LYS A CA 1
ATOM 2590 C C . LYS A 1 350 ? -11.094 2.395 38.301 1.00 87.19 350 LYS A C 1
ATOM 2592 O O . LYS A 1 350 ? -10.887 3.434 37.681 1.00 87.19 350 LYS A O 1
ATOM 2597 N N . ALA A 1 351 ? -10.500 2.114 39.462 1.00 83.38 351 ALA A N 1
ATOM 2598 C CA . ALA A 1 351 ? -9.551 3.022 40.109 1.00 83.38 351 ALA A CA 1
ATOM 2599 C C . ALA A 1 351 ? -8.281 3.238 39.264 1.00 83.38 351 ALA A C 1
ATOM 2601 O O . ALA A 1 351 ? -7.809 4.368 39.139 1.00 83.38 351 ALA A O 1
ATOM 2602 N N . ILE A 1 352 ? -7.765 2.181 38.624 1.00 83.12 352 ILE A N 1
ATOM 2603 C CA . ILE A 1 352 ? -6.621 2.271 37.702 1.00 83.12 352 ILE A CA 1
ATOM 2604 C C . ILE A 1 352 ? -6.972 3.148 36.492 1.00 83.12 352 ILE A C 1
ATOM 2606 O O . ILE A 1 352 ? -6.197 4.031 36.127 1.00 83.12 352 ILE A O 1
ATOM 2610 N N . ALA A 1 353 ? -8.152 2.958 35.895 1.00 83.81 353 ALA A N 1
ATOM 2611 C CA . ALA A 1 353 ? -8.600 3.761 34.759 1.00 83.81 353 ALA A CA 1
ATOM 2612 C C . ALA A 1 353 ? -8.782 5.250 35.118 1.00 83.81 353 ALA A C 1
ATOM 2614 O O . ALA A 1 353 ? -8.444 6.126 34.320 1.00 83.81 353 ALA A O 1
ATOM 2615 N N . GLU A 1 354 ? -9.296 5.551 36.314 1.00 86.75 354 GLU A N 1
ATOM 2616 C CA . GLU A 1 354 ? -9.421 6.925 36.816 1.00 86.75 354 GLU A CA 1
ATOM 2617 C C . GLU A 1 354 ? -8.048 7.569 37.065 1.00 86.75 354 GLU A C 1
ATOM 2619 O O . GLU A 1 354 ? -7.821 8.704 36.640 1.00 86.75 354 GLU A O 1
ATOM 2624 N N . ALA A 1 355 ? -7.104 6.836 37.663 1.00 83.25 355 ALA A N 1
ATOM 2625 C CA . ALA A 1 355 ? -5.740 7.317 37.879 1.00 83.25 355 ALA A CA 1
ATOM 2626 C C . ALA A 1 355 ? -4.995 7.579 36.558 1.00 83.25 355 ALA A C 1
ATOM 2628 O O . ALA A 1 355 ? -4.360 8.623 36.406 1.00 83.25 355 ALA A O 1
ATOM 2629 N N . ALA A 1 356 ? -5.114 6.676 35.577 1.00 83.81 356 ALA A N 1
ATOM 2630 C CA . ALA A 1 356 ? -4.509 6.843 34.256 1.00 83.81 356 ALA A CA 1
ATOM 2631 C C . ALA A 1 356 ? -5.040 8.092 33.534 1.00 83.81 356 ALA A C 1
ATOM 2633 O O . ALA A 1 356 ? -4.262 8.840 32.941 1.00 83.81 356 ALA A O 1
ATOM 2634 N N . ARG A 1 357 ? -6.350 8.364 33.639 1.00 86.44 357 ARG A N 1
ATOM 2635 C CA . ARG A 1 357 ? -6.964 9.575 33.076 1.00 86.44 357 ARG A CA 1
ATOM 2636 C C . ARG A 1 357 ? -6.404 10.846 33.722 1.00 86.44 357 ARG A C 1
ATOM 2638 O O . ARG A 1 357 ? -6.011 11.760 33.008 1.00 86.44 357 ARG A O 1
ATOM 2645 N N . HIS A 1 358 ? -6.276 10.867 35.049 1.00 83.25 358 HIS A N 1
ATOM 2646 C CA . HIS A 1 358 ? -5.707 12.010 35.770 1.00 83.25 358 HIS A CA 1
ATOM 2647 C C . HIS A 1 358 ? -4.227 12.267 35.414 1.00 83.25 358 HIS A C 1
ATOM 2649 O O . HIS A 1 358 ? -3.795 13.417 35.339 1.00 83.25 358 HIS A O 1
ATOM 2655 N N . ILE A 1 359 ? -3.434 11.213 35.174 1.00 81.50 359 ILE A N 1
ATOM 2656 C CA . ILE A 1 359 ? -2.041 11.353 34.712 1.00 81.50 359 ILE A CA 1
ATOM 2657 C C . ILE A 1 359 ? -1.994 11.958 33.304 1.00 81.50 359 ILE A C 1
ATOM 2659 O O . ILE A 1 359 ? -1.197 12.865 33.070 1.00 81.50 359 ILE A O 1
ATOM 2663 N N . ALA A 1 360 ? -2.852 11.499 32.389 1.00 79.75 360 ALA A N 1
ATOM 2664 C CA . ALA A 1 360 ? -2.920 12.036 31.030 1.00 79.75 360 ALA A CA 1
ATOM 2665 C C . ALA A 1 360 ? -3.297 13.529 31.021 1.00 79.75 360 ALA A C 1
ATOM 2667 O O . ALA A 1 360 ? -2.610 14.322 30.384 1.00 79.75 360 ALA A O 1
ATOM 2668 N N . GLU A 1 361 ? -4.306 13.925 31.803 1.00 89.56 361 GLU A N 1
ATOM 2669 C CA . GLU A 1 361 ? -4.714 15.332 31.957 1.00 89.56 361 GLU A CA 1
ATOM 2670 C C . GLU A 1 361 ? -3.579 16.205 32.526 1.00 89.56 361 GLU A C 1
ATOM 2672 O O . GLU A 1 361 ? -3.358 17.330 32.081 1.00 89.56 361 GLU A O 1
ATOM 2677 N N . ARG A 1 362 ? -2.813 15.685 33.496 1.00 87.81 362 ARG A N 1
ATOM 2678 C CA . ARG A 1 362 ? -1.640 16.374 34.064 1.00 87.81 362 ARG A CA 1
ATOM 2679 C C . ARG A 1 362 ? -0.496 16.519 33.064 1.00 87.81 362 ARG A C 1
ATOM 2681 O O . ARG A 1 362 ? 0.173 17.546 33.085 1.00 87.81 362 ARG A O 1
ATOM 2688 N N . ALA A 1 363 ? -0.254 15.503 32.239 1.00 77.69 363 ALA A N 1
ATOM 2689 C CA . ALA A 1 363 ? 0.780 15.542 31.210 1.00 77.69 363 ALA A CA 1
ATOM 2690 C C . ALA A 1 363 ? 0.425 16.542 30.100 1.00 77.69 363 ALA A C 1
ATOM 2692 O O . ALA A 1 363 ? 1.292 17.290 29.663 1.00 77.69 363 ALA A O 1
ATOM 2693 N N . GLU A 1 364 ? -0.848 16.604 29.701 1.00 82.69 364 GLU A N 1
ATOM 2694 C CA . GLU A 1 364 ? -1.342 17.577 28.721 1.00 82.69 364 GLU A CA 1
ATOM 2695 C C . GLU A 1 364 ? -1.235 19.020 29.236 1.00 82.69 364 GLU A C 1
ATOM 2697 O O . GLU A 1 364 ? -0.887 19.907 28.473 1.00 82.69 364 GLU A O 1
ATOM 2702 N N . ALA A 1 365 ? -1.438 19.255 30.537 1.00 83.75 365 ALA A N 1
ATOM 2703 C CA . ALA A 1 365 ? -1.278 20.580 31.143 1.00 83.75 365 ALA A CA 1
ATOM 2704 C C . ALA A 1 365 ? 0.182 21.073 31.252 1.00 83.75 365 ALA A C 1
ATOM 2706 O O . ALA A 1 365 ? 0.405 22.232 31.603 1.00 83.75 365 ALA A O 1
ATOM 2707 N N . LEU A 1 366 ? 1.168 20.195 31.036 1.00 81.06 366 LEU A N 1
ATOM 2708 C CA . LEU A 1 366 ? 2.597 20.530 31.066 1.00 81.06 366 LEU A CA 1
ATOM 2709 C C . LEU A 1 366 ? 3.190 20.771 29.669 1.00 81.06 366 LEU A C 1
ATOM 2711 O O . LEU A 1 366 ? 4.340 21.206 29.582 1.00 81.06 366 LEU A O 1
ATOM 2715 N N . LEU A 1 367 ? 2.429 20.475 28.613 1.00 72.12 367 LEU A N 1
ATOM 2716 C CA . LEU A 1 367 ? 2.734 20.809 27.221 1.00 72.12 367 LEU A CA 1
ATOM 2717 C C . LEU A 1 367 ? 2.142 22.179 26.877 1.00 72.12 367 LEU A C 1
ATOM 2719 O O . LEU A 1 367 ? 2.798 22.899 26.090 1.00 72.12 367 LEU A O 1
#